Protein AF-A0A7S0GN95-F1 (afdb_monomer_lite)

Organism: NCBI:txid420281

pLDDT: mean 75.07, std 16.94, range [36.5, 97.88]

Secondary structure (DSSP, 8-state):
-B--SS-SS--EEEEE-TT----HHHHHHHHHHTTS-TTS----SS-SS----SPEEEEEPPPPTTT-TT--------HHHHHHHHHHHHH-SS-HHHHHHHHHHHHHHHHSTT--TT-GGGGTTSS---TT----HHHHHHHH-B-TTT--BHHHHSS-EE-TTTS-SEESSHHHHHHHHHHHTTTTTT-

Radius of gyration: 18.68 Å; chains: 1; bounding box: 44×36×57 Å

Structure (mmCIF, N/CA/C/O backbone):
data_AF-A0A7S0GN95-F1
#
_entry.id   AF-A0A7S0GN95-F1
#
loop_
_atom_site.group_PDB
_atom_site.id
_atom_site.type_symbol
_atom_site.label_atom_id
_atom_site.label_alt_id
_atom_site.label_comp_id
_atom_site.label_asym_id
_atom_site.label_entity_id
_atom_site.label_seq_id
_atom_site.pdbx_PDB_ins_code
_atom_site.Cartn_x
_atom_site.Cartn_y
_atom_site.Cartn_z
_atom_site.occupancy
_atom_site.B_iso_or_equiv
_atom_site.auth_seq_id
_atom_site.auth_comp_id
_atom_site.auth_asym_id
_atom_site.auth_atom_id
_atom_site.pdbx_PDB_model_num
ATOM 1 N N . PHE A 1 1 ? 11.207 -0.014 -10.019 1.00 72.00 1 PHE A N 1
ATOM 2 C CA . PHE A 1 1 ? 10.949 -0.945 -8.901 1.00 72.00 1 PHE A CA 1
ATOM 3 C C . PHE A 1 1 ? 9.480 -0.872 -8.502 1.00 72.00 1 PHE A C 1
ATOM 5 O O . PHE A 1 1 ? 8.777 -0.013 -9.020 1.00 72.00 1 PHE A O 1
ATOM 12 N N . GLY A 1 2 ? 9.012 -1.728 -7.598 1.00 76.50 2 GLY A N 1
ATOM 13 C CA . GLY A 1 2 ? 7.634 -1.771 -7.116 1.00 76.50 2 GLY A CA 1
ATOM 14 C C . GLY A 1 2 ? 7.487 -2.704 -5.915 1.00 76.50 2 GLY A C 1
ATOM 15 O O . GLY A 1 2 ? 8.469 -3.288 -5.461 1.00 76.50 2 GLY A O 1
ATOM 16 N N . TYR A 1 3 ? 6.257 -2.818 -5.421 1.00 81.44 3 TYR A N 1
ATOM 17 C CA . TYR A 1 3 ? 5.864 -3.746 -4.361 1.00 81.44 3 TYR A CA 1
ATOM 18 C C . TYR A 1 3 ? 4.861 -4.754 -4.911 1.00 81.44 3 TYR A C 1
ATOM 20 O O . TYR A 1 3 ? 4.009 -4.373 -5.717 1.00 81.44 3 TYR A O 1
ATOM 28 N N . THR A 1 4 ? 4.853 -5.973 -4.384 1.00 84.88 4 THR A N 1
ATOM 29 C CA . THR A 1 4 ? 3.647 -6.814 -4.437 1.00 84.88 4 THR A CA 1
ATOM 30 C C . THR A 1 4 ? 2.557 -6.286 -3.501 1.00 84.88 4 THR A C 1
ATOM 32 O O . THR A 1 4 ? 2.771 -5.365 -2.699 1.00 84.88 4 THR A O 1
ATOM 35 N N . ALA A 1 5 ? 1.378 -6.911 -3.549 1.00 82.56 5 ALA A N 1
ATOM 36 C CA . ALA A 1 5 ? 0.313 -6.686 -2.571 1.00 82.56 5 ALA A CA 1
ATOM 37 C C . ALA A 1 5 ? 0.803 -6.762 -1.103 1.00 82.56 5 ALA A C 1
ATOM 39 O O . ALA A 1 5 ? 0.309 -6.013 -0.255 1.00 82.56 5 ALA A O 1
ATOM 40 N N . GLU A 1 6 ? 1.791 -7.616 -0.800 1.00 80.31 6 GLU A N 1
ATOM 41 C CA . GLU A 1 6 ? 2.127 -8.023 0.574 1.00 80.31 6 GLU A CA 1
ATOM 42 C C . GLU A 1 6 ? 3.565 -7.678 1.022 1.00 80.31 6 GLU A C 1
ATOM 44 O O . GLU A 1 6 ? 3.741 -7.323 2.181 1.00 80.31 6 GLU A O 1
ATOM 49 N N . ALA A 1 7 ? 4.568 -7.664 0.129 1.00 79.75 7 ALA A N 1
ATOM 50 C CA . ALA A 1 7 ? 6.019 -7.822 0.405 1.00 79.75 7 ALA A CA 1
ATOM 51 C C . ALA A 1 7 ? 6.738 -6.966 1.486 1.00 79.75 7 ALA A C 1
ATOM 53 O O . ALA A 1 7 ? 7.905 -7.221 1.778 1.00 79.75 7 ALA A O 1
ATOM 54 N N . THR A 1 8 ? 6.124 -5.920 2.043 1.00 72.75 8 THR A N 1
ATOM 55 C CA . THR A 1 8 ? 6.751 -4.816 2.815 1.00 72.75 8 THR A CA 1
ATOM 56 C C . THR A 1 8 ? 7.825 -4.012 2.056 1.00 72.75 8 THR A C 1
ATOM 58 O O . THR A 1 8 ? 7.672 -2.795 1.943 1.00 72.75 8 THR A O 1
ATOM 61 N N . TYR A 1 9 ? 8.849 -4.656 1.491 1.00 79.25 9 TYR A N 1
ATOM 62 C CA . TYR A 1 9 ? 10.030 -4.096 0.811 1.00 79.25 9 TYR A CA 1
ATOM 63 C C . TYR A 1 9 ? 9.826 -3.925 -0.701 1.00 79.25 9 TYR A C 1
ATOM 65 O O . TYR A 1 9 ? 8.903 -4.505 -1.263 1.00 79.25 9 TYR A O 1
ATOM 73 N N . LYS A 1 10 ? 10.676 -3.123 -1.365 1.00 78.94 10 LYS A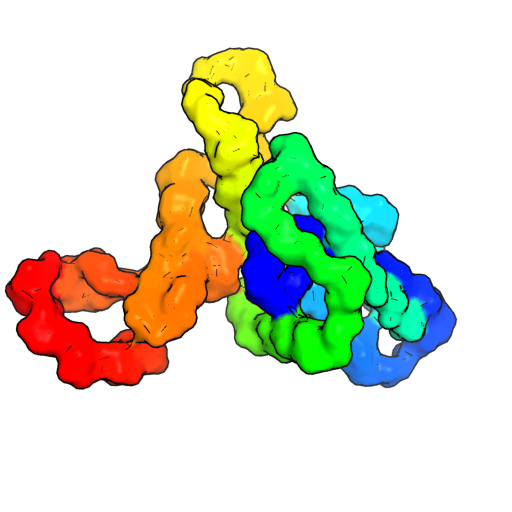 N 1
ATOM 74 C CA . LYS A 1 10 ? 10.683 -3.026 -2.837 1.00 78.94 10 LYS A CA 1
ATOM 75 C C . LYS A 1 10 ? 11.192 -4.362 -3.379 1.00 78.94 10 LYS A C 1
ATOM 77 O O . LYS A 1 10 ? 12.330 -4.711 -3.096 1.00 78.94 10 LYS A O 1
ATOM 82 N N . ASP A 1 11 ? 10.362 -5.092 -4.114 1.00 80.62 11 ASP A N 1
ATOM 83 C CA . ASP A 1 11 ? 10.636 -6.484 -4.491 1.00 80.62 11 ASP A CA 1
ATOM 84 C C . ASP A 1 11 ? 10.354 -6.803 -5.971 1.00 80.62 11 ASP A C 1
ATOM 86 O O . ASP A 1 11 ? 10.646 -7.905 -6.425 1.00 80.62 11 ASP A O 1
ATOM 90 N N . ILE A 1 12 ? 9.846 -5.840 -6.752 1.00 82.31 12 ILE A N 1
ATOM 91 C CA . ILE A 1 12 ? 9.566 -6.006 -8.189 1.00 82.31 12 ILE A CA 1
ATOM 92 C C . ILE A 1 12 ? 10.410 -5.038 -9.040 1.00 82.31 12 ILE A C 1
ATOM 94 O O . ILE A 1 12 ? 10.356 -3.825 -8.838 1.00 82.31 12 ILE A O 1
ATOM 98 N N . TYR A 1 13 ? 11.124 -5.537 -10.049 1.00 73.94 13 TYR A N 1
ATOM 99 C CA . TYR A 1 13 ? 11.583 -4.789 -11.229 1.00 73.94 13 TYR A CA 1
ATOM 100 C C . TYR A 1 13 ? 10.517 -4.782 -12.323 1.00 73.94 13 TYR A C 1
ATOM 102 O O . TYR A 1 13 ? 9.755 -5.733 -12.465 1.00 73.94 13 TYR A O 1
ATOM 110 N N . ILE A 1 14 ? 10.483 -3.705 -13.109 1.00 69.81 14 ILE A N 1
ATOM 111 C CA . ILE A 1 14 ? 9.432 -3.444 -14.093 1.00 69.81 14 ILE A CA 1
ATOM 112 C C . ILE A 1 14 ? 10.090 -2.886 -15.351 1.00 69.81 14 ILE A C 1
ATOM 114 O O . ILE A 1 14 ? 10.628 -1.779 -15.321 1.00 69.81 14 ILE A O 1
ATOM 118 N N . TYR A 1 15 ? 10.026 -3.650 -16.434 1.00 63.22 15 TYR A N 1
ATOM 119 C CA . TYR A 1 15 ? 10.428 -3.247 -17.781 1.00 63.22 15 TYR A CA 1
ATOM 120 C C . TYR A 1 15 ? 9.186 -3.190 -18.666 1.00 63.22 15 TYR A C 1
ATOM 122 O O . TYR A 1 15 ? 8.204 -3.873 -18.383 1.00 63.22 15 TYR A O 1
ATOM 130 N N . PHE A 1 16 ? 9.208 -2.390 -19.726 1.00 64.38 16 PHE A N 1
ATOM 131 C CA . PHE A 1 16 ? 8.060 -2.192 -20.610 1.00 64.38 16 PHE A CA 1
ATOM 132 C C . PHE A 1 16 ? 8.523 -1.966 -22.052 1.00 64.38 16 PHE A C 1
ATOM 134 O O . PHE A 1 16 ? 9.496 -1.254 -22.296 1.00 64.38 16 PHE A O 1
ATOM 141 N N . ASP A 1 17 ? 7.818 -2.574 -22.999 1.00 57.44 17 ASP A N 1
ATOM 142 C CA . ASP A 1 17 ? 8.064 -2.450 -24.437 1.00 57.44 17 ASP A CA 1
ATOM 143 C C . ASP A 1 17 ? 7.266 -1.286 -25.047 1.00 57.44 17 ASP A C 1
ATOM 145 O O . ASP A 1 17 ? 6.115 -1.446 -25.430 1.00 57.44 17 ASP A O 1
ATOM 149 N N . PHE A 1 18 ? 7.879 -0.112 -25.181 1.00 53.06 18 PHE A N 1
ATOM 150 C CA . PHE A 1 18 ? 7.242 1.153 -25.589 1.00 53.06 18 PHE A CA 1
ATOM 151 C C . PHE A 1 18 ? 6.310 1.120 -26.840 1.00 53.06 18 PHE A C 1
ATOM 153 O O . PHE A 1 18 ? 5.572 2.082 -27.076 1.00 53.06 18 PHE A O 1
ATOM 160 N N . ALA A 1 19 ? 6.310 0.047 -27.640 1.00 55.53 19 ALA A N 1
ATOM 161 C CA . ALA A 1 19 ? 5.550 -0.106 -28.878 1.00 55.53 19 ALA A CA 1
ATOM 162 C C . ALA A 1 19 ? 4.023 -0.372 -28.758 1.00 55.53 19 ALA A C 1
ATOM 164 O O . ALA A 1 19 ? 3.294 0.135 -29.617 1.00 55.53 19 ALA A O 1
ATOM 165 N N . ASP A 1 20 ? 3.498 -1.120 -27.766 1.00 59.22 20 ASP A N 1
ATOM 166 C CA . ASP A 1 20 ? 2.053 -1.496 -27.723 1.00 59.22 20 ASP A CA 1
ATOM 167 C C . ASP A 1 20 ? 1.132 -0.376 -27.201 1.00 59.22 20 ASP A C 1
ATOM 169 O O . ASP A 1 20 ? 1.276 0.129 -26.088 1.00 59.22 20 ASP A O 1
ATOM 173 N N . LYS A 1 21 ? 0.112 -0.028 -27.994 1.00 52.62 21 LYS A N 1
ATOM 174 C CA . LYS A 1 21 ? -0.733 1.160 -27.807 1.00 52.62 21 LYS A CA 1
ATOM 175 C C . LYS A 1 21 ? -2.152 0.880 -27.293 1.00 52.62 21 LYS A C 1
ATOM 177 O O . LYS A 1 21 ? -2.872 1.857 -27.099 1.00 52.62 21 LYS A O 1
ATOM 182 N N . VAL A 1 22 ? -2.579 -0.377 -27.092 1.00 59.59 22 VAL A N 1
ATOM 183 C CA . VAL A 1 22 ? -4.029 -0.691 -26.987 1.00 59.59 22 VAL A CA 1
ATOM 184 C C . VAL A 1 22 ? -4.482 -1.624 -25.851 1.00 59.59 22 VAL A C 1
ATOM 186 O O . VAL A 1 22 ? -5.688 -1.711 -25.616 1.00 59.59 22 VAL A O 1
ATOM 189 N N . SER A 1 23 ? -3.595 -2.310 -25.121 1.00 56.81 23 SER A N 1
ATOM 190 C CA . SER A 1 23 ? -4.046 -3.349 -24.174 1.00 56.81 23 SER A CA 1
ATOM 191 C C . SER A 1 23 ? -4.681 -2.823 -22.857 1.00 56.81 23 SER A C 1
ATOM 193 O O . SER A 1 23 ? -4.222 -1.825 -22.286 1.00 56.81 23 SER A O 1
ATOM 195 N N . PRO A 1 24 ? -5.680 -3.529 -22.275 1.00 55.88 24 PRO A N 1
ATOM 196 C CA . PRO A 1 24 ? -6.210 -3.231 -20.935 1.00 55.88 24 PRO A CA 1
ATOM 197 C C . PRO A 1 24 ? -5.188 -3.380 -19.794 1.00 55.88 24 PRO A C 1
ATOM 199 O O . PRO A 1 24 ? -5.347 -2.758 -18.740 1.00 55.88 24 PRO A O 1
ATOM 202 N N . VAL A 1 25 ? -4.128 -4.173 -19.997 1.00 52.94 25 VAL A N 1
ATOM 203 C CA . VAL A 1 25 ? -3.031 -4.343 -19.028 1.00 52.94 25 VAL A CA 1
ATOM 204 C C . VAL A 1 25 ? -2.321 -3.004 -18.787 1.00 52.94 25 VAL A C 1
ATOM 206 O O . VAL A 1 25 ? -1.952 -2.702 -17.652 1.00 52.94 25 VAL A O 1
ATOM 209 N N . ASN A 1 26 ? -2.245 -2.140 -19.804 1.00 59.72 26 ASN A N 1
ATOM 210 C CA . ASN A 1 26 ? -1.544 -0.852 -19.759 1.00 59.72 26 ASN A CA 1
ATOM 211 C C . ASN A 1 26 ? -2.199 0.143 -18.774 1.00 59.72 26 ASN A C 1
ATOM 213 O O . ASN A 1 26 ? -1.512 0.820 -17.999 1.00 59.72 26 ASN A O 1
ATOM 217 N N . HIS A 1 27 ? -3.538 0.192 -18.729 1.00 58.53 27 HIS A N 1
ATOM 218 C CA . HIS A 1 27 ? -4.293 1.021 -17.772 1.00 58.53 27 HIS A CA 1
ATOM 219 C C . HIS A 1 27 ? -4.080 0.575 -16.318 1.00 58.53 27 HIS A C 1
ATOM 221 O O . HIS A 1 27 ? -4.105 1.393 -15.392 1.00 58.53 27 HIS A O 1
ATOM 227 N N . LEU A 1 28 ? -3.876 -0.726 -16.117 1.00 59.25 28 LEU A N 1
ATOM 228 C CA . LEU A 1 28 ? -3.690 -1.334 -14.809 1.00 59.25 28 LEU A CA 1
ATOM 229 C C . LEU A 1 28 ? -2.243 -1.188 -14.320 1.00 59.25 28 LEU A C 1
ATOM 231 O O . LEU A 1 28 ? -2.027 -0.715 -13.205 1.00 59.25 28 LEU A O 1
ATOM 235 N N . ALA A 1 29 ? -1.264 -1.483 -15.178 1.00 60.94 29 ALA A N 1
ATOM 236 C CA . ALA A 1 29 ? 0.159 -1.292 -14.910 1.00 60.94 29 ALA A CA 1
ATOM 237 C C . ALA A 1 29 ? 0.483 0.172 -14.563 1.00 60.94 29 ALA A C 1
ATOM 239 O O . ALA A 1 29 ? 1.157 0.437 -13.568 1.00 60.94 29 ALA A O 1
ATOM 240 N N . THR A 1 30 ? -0.083 1.135 -15.302 1.00 60.34 30 THR A N 1
ATOM 241 C CA . THR A 1 30 ? 0.106 2.570 -15.023 1.00 60.34 30 THR A CA 1
ATOM 242 C C . THR A 1 30 ? -0.326 2.933 -13.596 1.00 60.34 30 THR A C 1
ATOM 244 O O . THR A 1 30 ? 0.403 3.633 -12.901 1.00 60.34 30 THR A O 1
ATOM 247 N N . LYS A 1 31 ? -1.460 2.413 -13.101 1.00 60.75 31 LYS A N 1
ATOM 248 C CA . LYS A 1 31 ? -1.901 2.641 -11.709 1.00 60.75 31 LYS A CA 1
ATOM 249 C C . LYS A 1 31 ? -1.081 1.869 -10.681 1.00 60.75 31 LYS A C 1
ATOM 251 O O . LYS A 1 31 ? -0.818 2.395 -9.601 1.00 60.75 31 LYS A O 1
ATOM 256 N N . ALA A 1 32 ? -0.718 0.629 -10.999 1.00 58.28 32 ALA A N 1
ATOM 257 C CA . ALA A 1 32 ? 0.017 -0.246 -10.097 1.00 58.28 32 ALA A CA 1
ATOM 258 C C . ALA A 1 32 ? 1.456 0.214 -9.866 1.00 58.28 32 ALA A C 1
ATOM 260 O O . ALA A 1 32 ? 2.005 -0.096 -8.816 1.00 58.28 32 ALA A O 1
ATOM 261 N N . PHE A 1 33 ? 2.053 0.958 -10.805 1.00 64.06 33 PHE A N 1
ATOM 262 C CA . PHE A 1 33 ? 3.502 1.157 -10.845 1.00 64.06 33 PHE A CA 1
ATOM 263 C C . PHE A 1 33 ? 3.978 2.615 -10.964 1.00 64.06 33 PHE A C 1
ATOM 265 O O . PHE A 1 33 ? 5.182 2.850 -10.938 1.00 64.06 33 PHE A O 1
ATOM 272 N N . SER A 1 34 ? 3.083 3.614 -10.969 1.00 64.75 34 SER A N 1
ATOM 273 C CA . SER A 1 34 ? 3.430 5.050 -11.085 1.00 64.75 34 SER A CA 1
ATOM 274 C C . SER A 1 34 ? 4.278 5.656 -9.949 1.00 64.75 34 SER A C 1
ATOM 276 O O . SER A 1 34 ? 4.408 6.875 -9.870 1.00 64.75 34 SER A O 1
ATOM 278 N N . MET A 1 35 ? 4.752 4.852 -8.998 1.00 69.00 35 MET A N 1
ATOM 279 C CA . MET A 1 35 ? 5.387 5.311 -7.757 1.00 69.00 35 MET A CA 1
ATOM 280 C C . MET A 1 35 ? 6.917 5.431 -7.845 1.00 69.00 35 MET A C 1
ATOM 282 O O . MET A 1 35 ? 7.522 6.124 -7.032 1.00 69.00 35 MET A O 1
ATOM 286 N N . TYR A 1 36 ? 7.526 4.758 -8.823 1.00 65.12 36 TYR A N 1
ATOM 287 C CA . TYR A 1 36 ? 8.945 4.847 -9.156 1.00 65.12 36 TYR A CA 1
ATOM 288 C C . TYR A 1 36 ? 9.044 5.138 -10.657 1.00 65.12 36 TYR A C 1
ATOM 290 O O . TYR A 1 36 ? 8.303 4.554 -11.446 1.00 65.12 36 TYR A O 1
ATOM 298 N N . GLY A 1 37 ? 9.910 6.071 -11.044 1.00 60.88 37 GLY A N 1
ATOM 299 C CA . GLY A 1 37 ? 10.043 6.525 -12.425 1.00 60.88 37 GLY A CA 1
ATOM 300 C C . GLY A 1 37 ? 10.638 5.472 -13.353 1.00 60.88 37 GLY A C 1
ATOM 301 O O . GLY A 1 37 ? 11.0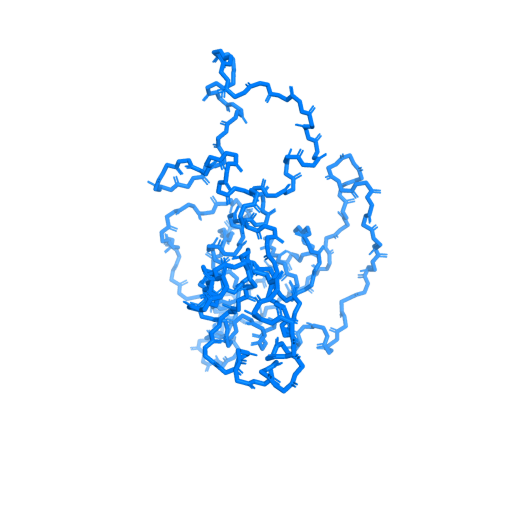88 4.404 -12.923 1.00 60.88 37 GLY A O 1
ATOM 302 N N . LEU A 1 38 ? 10.696 5.803 -14.643 1.00 57.09 38 LEU A N 1
ATOM 303 C CA . LEU A 1 38 ? 11.468 5.015 -15.602 1.00 57.09 38 LEU A CA 1
ATOM 304 C C . LEU A 1 38 ? 12.948 5.125 -15.188 1.00 57.09 38 LEU A C 1
ATOM 306 O O . LEU A 1 38 ? 13.448 6.229 -14.996 1.00 57.09 38 LEU A O 1
ATOM 310 N N . GLY A 1 39 ? 13.619 3.993 -14.957 1.00 57.31 39 GLY A N 1
ATOM 311 C CA . GLY A 1 39 ? 14.942 3.950 -14.308 1.00 57.31 39 GLY A CA 1
ATOM 312 C C . GLY A 1 39 ? 14.916 3.714 -12.787 1.00 57.31 39 GLY A C 1
ATOM 313 O O . GLY A 1 39 ? 15.961 3.555 -12.171 1.00 57.31 39 GLY A O 1
ATOM 314 N N . GLY A 1 40 ? 13.738 3.622 -12.161 1.00 59.75 40 GLY A N 1
ATOM 315 C CA . GLY A 1 40 ? 13.584 3.124 -10.789 1.00 59.75 40 GLY A CA 1
ATOM 316 C C . GLY A 1 40 ? 13.833 4.129 -9.659 1.00 59.75 40 GLY A C 1
ATOM 317 O O . GLY A 1 40 ? 13.586 3.786 -8.501 1.00 59.75 40 GLY A O 1
ATOM 318 N N . ALA A 1 41 ? 14.234 5.363 -9.966 1.00 62.81 41 ALA A N 1
ATOM 319 C CA . ALA A 1 41 ? 14.255 6.454 -8.995 1.00 62.81 41 ALA A CA 1
ATOM 320 C C . ALA A 1 41 ? 12.858 6.696 -8.389 1.00 62.81 41 ALA A C 1
ATOM 322 O O . ALA A 1 41 ? 11.828 6.416 -9.008 1.00 62.81 41 ALA A O 1
ATOM 323 N N . GLN A 1 42 ? 12.805 7.220 -7.165 1.00 63.81 42 GLN A N 1
ATOM 324 C CA . GLN A 1 42 ? 11.543 7.577 -6.522 1.00 63.81 42 GLN A CA 1
ATOM 325 C C . GLN A 1 42 ? 11.022 8.897 -7.083 1.00 63.81 42 GLN A C 1
ATOM 327 O O . GLN A 1 42 ? 11.543 9.966 -6.775 1.00 63.81 42 GLN A O 1
ATOM 332 N N . GLU A 1 43 ? 9.982 8.810 -7.911 1.00 61.50 43 GLU A N 1
ATOM 333 C CA . GLU A 1 43 ? 9.319 9.989 -8.456 1.00 61.50 43 GLU A CA 1
ATOM 334 C C . GLU A 1 43 ? 8.419 10.593 -7.388 1.00 61.50 43 GLU A C 1
ATOM 336 O O . GLU A 1 43 ? 7.416 10.009 -6.970 1.00 61.50 43 GLU A O 1
ATOM 341 N N . MET A 1 44 ? 8.832 11.767 -6.923 1.00 59.97 44 MET A N 1
ATOM 342 C CA . MET A 1 44 ? 8.132 12.522 -5.893 1.00 59.97 44 MET A CA 1
ATOM 343 C C . MET A 1 44 ? 6.943 13.286 -6.483 1.00 59.97 44 MET A C 1
ATOM 345 O O . MET A 1 44 ? 5.895 13.378 -5.850 1.00 59.97 44 MET A O 1
ATOM 349 N N . GLY A 1 45 ? 7.099 13.827 -7.694 1.00 58.53 45 GLY A N 1
ATOM 350 C CA . GLY A 1 45 ? 6.041 14.541 -8.405 1.00 58.53 45 GLY A CA 1
ATOM 351 C C . GLY A 1 45 ? 5.073 13.618 -9.157 1.00 58.53 45 GLY A C 1
ATOM 352 O O . GLY A 1 45 ? 5.206 12.393 -9.122 1.00 58.53 45 GLY A O 1
ATOM 353 N N . PRO A 1 46 ? 4.102 14.196 -9.888 1.00 55.25 46 PRO A N 1
ATOM 354 C CA . PRO A 1 46 ? 3.370 13.467 -10.916 1.00 55.25 46 PRO A CA 1
ATOM 355 C C . PRO A 1 46 ? 4.353 12.827 -11.913 1.00 55.25 46 PRO A C 1
ATOM 357 O O . PRO A 1 46 ? 5.353 13.469 -12.251 1.00 55.25 46 PRO A O 1
ATOM 360 N N . PRO A 1 47 ? 4.082 11.608 -12.417 1.00 57.78 47 PRO A N 1
ATOM 361 C CA . PRO A 1 47 ? 4.913 10.985 -13.439 1.00 57.78 47 PRO A CA 1
ATOM 362 C C . PRO A 1 47 ? 5.131 11.920 -14.633 1.00 57.78 47 PRO A C 1
ATOM 364 O O . PRO A 1 47 ? 4.173 12.363 -15.263 1.00 57.78 47 PRO A O 1
ATOM 367 N N . LYS A 1 48 ? 6.396 12.211 -14.954 1.00 62.31 48 LYS A N 1
ATOM 368 C CA . LYS A 1 48 ? 6.768 13.037 -16.121 1.00 62.31 48 LYS A CA 1
ATOM 369 C C . LYS A 1 48 ? 6.677 12.277 -17.450 1.00 62.31 48 LYS A C 1
ATOM 371 O O . LYS A 1 48 ? 6.866 12.861 -18.512 1.00 62.31 48 LYS A O 1
ATOM 376 N N . TRP A 1 49 ? 6.412 10.975 -17.388 1.00 58.06 49 TRP A N 1
ATOM 377 C CA . TRP A 1 49 ? 6.208 10.097 -18.531 1.00 58.06 49 TRP A CA 1
ATOM 378 C C . TRP A 1 49 ? 4.713 9.946 -18.839 1.00 58.06 49 TRP A C 1
ATOM 380 O O . TRP A 1 49 ? 3.893 9.779 -17.937 1.00 58.06 49 TRP A O 1
ATOM 390 N N . GLY A 1 50 ? 4.359 9.979 -20.128 1.00 57.00 50 GLY A N 1
ATOM 391 C CA . GLY A 1 50 ? 3.034 9.553 -20.591 1.00 57.00 50 GLY A CA 1
ATOM 392 C C . GLY A 1 50 ? 2.849 8.038 -20.444 1.00 57.00 50 GLY A C 1
ATOM 393 O O . GLY A 1 50 ? 3.816 7.329 -20.181 1.00 57.00 50 GLY A O 1
ATOM 394 N N . ASN A 1 51 ? 1.613 7.548 -20.619 1.00 54.16 51 ASN A N 1
ATOM 395 C CA . ASN A 1 51 ? 1.229 6.144 -20.393 1.00 54.16 51 ASN A CA 1
ATOM 396 C C . ASN A 1 51 ? 2.303 5.137 -20.825 1.00 54.16 51 ASN A C 1
ATOM 398 O O . ASN A 1 51 ? 2.707 5.135 -21.992 1.00 54.16 51 ASN A O 1
ATOM 402 N N . ILE A 1 52 ? 2.671 4.240 -19.906 1.00 51.16 52 ILE A N 1
ATOM 403 C CA . ILE A 1 52 ? 3.480 3.068 -20.232 1.00 51.16 52 ILE A CA 1
ATOM 404 C C . ILE A 1 52 ? 2.702 2.230 -21.252 1.00 51.16 52 ILE A C 1
ATOM 406 O O . ILE A 1 52 ? 1.515 1.938 -21.084 1.00 51.16 52 ILE A O 1
ATOM 410 N N . ARG A 1 53 ? 3.399 1.909 -22.332 1.00 49.50 53 ARG A N 1
ATOM 411 C CA . ARG A 1 53 ? 2.956 1.166 -23.509 1.00 49.50 53 ARG A CA 1
ATOM 412 C C . ARG A 1 53 ? 3.825 -0.084 -23.570 1.00 49.50 53 ARG A C 1
ATOM 414 O O . ARG A 1 53 ? 5.010 0.043 -23.254 1.00 49.50 53 ARG A O 1
ATOM 421 N N . GLY A 1 54 ? 3.246 -1.247 -23.881 1.00 55.31 54 GLY A N 1
ATOM 422 C CA . GLY A 1 54 ? 4.018 -2.487 -24.009 1.00 55.31 54 GLY A CA 1
ATOM 423 C C . GLY A 1 54 ? 3.571 -3.736 -23.283 1.00 55.31 54 GLY A C 1
ATOM 424 O O . GLY A 1 54 ? 2.867 -3.699 -22.276 1.00 55.31 54 GLY A O 1
ATOM 425 N N . SER A 1 55 ? 4.178 -4.841 -23.719 1.00 60.72 55 SER A N 1
ATOM 426 C CA . SER A 1 55 ? 4.490 -5.965 -22.836 1.00 60.72 55 SER A CA 1
ATOM 427 C C . SER A 1 55 ? 5.265 -5.455 -21.621 1.00 60.72 55 SER A C 1
ATOM 429 O O . SER A 1 55 ? 6.294 -4.795 -21.776 1.00 60.72 55 SER A O 1
ATOM 431 N N . VAL A 1 56 ? 4.789 -5.766 -20.414 1.00 68.38 56 VAL A N 1
ATOM 432 C CA . VAL A 1 56 ? 5.470 -5.423 -19.158 1.00 68.38 56 VAL A CA 1
ATOM 433 C C . VAL A 1 56 ? 6.150 -6.670 -18.606 1.00 68.38 56 VAL A C 1
ATOM 435 O O . VAL A 1 56 ? 5.475 -7.644 -18.277 1.00 68.38 56 VAL A O 1
ATOM 438 N N . VAL A 1 57 ? 7.477 -6.640 -18.470 1.00 70.94 57 VAL A N 1
ATOM 439 C CA . VAL A 1 57 ? 8.234 -7.711 -17.809 1.00 70.94 57 VAL A CA 1
ATOM 440 C C . VAL A 1 57 ? 8.383 -7.353 -16.337 1.00 70.94 57 VAL A C 1
ATOM 442 O O . VAL A 1 57 ? 9.001 -6.343 -15.992 1.00 70.94 57 VAL A O 1
ATOM 445 N N . LEU A 1 58 ? 7.810 -8.187 -15.472 1.00 78.06 58 LEU A N 1
ATOM 446 C CA . LEU A 1 58 ? 7.973 -8.103 -14.026 1.00 78.06 58 LEU A CA 1
ATOM 447 C C . LEU A 1 58 ? 9.000 -9.149 -13.586 1.00 78.06 58 LEU A C 1
ATOM 449 O O . LEU A 1 58 ? 8.851 -10.327 -13.900 1.00 78.06 58 LEU A O 1
ATOM 453 N N . VAL A 1 59 ? 10.030 -8.725 -12.858 1.00 80.12 59 VAL A N 1
ATOM 454 C CA . VAL A 1 59 ? 11.092 -9.608 -12.341 1.00 80.12 59 VAL A CA 1
ATOM 455 C C . VAL A 1 59 ? 11.198 -9.402 -10.835 1.00 80.12 59 VAL A C 1
ATOM 457 O O . VAL A 1 59 ? 11.055 -8.274 -10.367 1.00 80.12 59 VAL A O 1
ATOM 460 N N . ARG A 1 60 ? 11.443 -10.457 -10.053 1.00 85.81 60 ARG A N 1
ATOM 461 C CA . ARG A 1 60 ? 11.710 -10.292 -8.620 1.00 85.81 60 ARG A CA 1
ATOM 462 C C . ARG A 1 60 ? 13.080 -9.633 -8.413 1.00 85.81 60 ARG A C 1
ATOM 464 O O . ARG A 1 60 ? 14.061 -10.050 -9.020 1.00 85.81 60 ARG A O 1
ATOM 471 N N . LEU A 1 61 ? 13.150 -8.626 -7.548 1.00 83.25 61 LEU A N 1
ATOM 472 C CA . LEU A 1 61 ? 14.405 -8.104 -7.007 1.00 83.25 61 LEU A CA 1
ATOM 473 C C . LEU A 1 61 ? 14.854 -8.979 -5.827 1.00 83.25 61 LEU A C 1
ATOM 475 O O . LEU A 1 61 ? 14.069 -9.228 -4.912 1.00 83.25 61 LEU A O 1
ATOM 479 N N . GLU A 1 62 ? 16.121 -9.395 -5.817 1.00 83.44 62 GLU A N 1
ATOM 480 C CA . GLU A 1 62 ? 16.741 -9.954 -4.615 1.00 83.44 62 GLU A CA 1
ATOM 481 C C . GLU A 1 62 ? 16.880 -8.859 -3.540 1.00 83.44 62 GLU A C 1
ATOM 483 O O . GLU A 1 62 ? 17.445 -7.798 -3.821 1.00 83.44 62 GLU A O 1
ATOM 488 N N . PRO A 1 63 ? 16.338 -9.056 -2.325 1.00 78.44 63 PRO A N 1
ATOM 489 C CA . PRO A 1 63 ? 16.364 -8.034 -1.292 1.00 78.44 63 PRO A CA 1
ATOM 490 C C . PRO A 1 63 ? 17.786 -7.840 -0.759 1.00 78.44 63 PRO A C 1
ATOM 492 O O . PRO A 1 63 ? 18.431 -8.786 -0.307 1.00 78.44 63 PRO A O 1
ATOM 495 N N . ASP A 1 64 ? 18.243 -6.588 -0.732 1.00 76.81 64 ASP A N 1
ATOM 496 C CA . ASP A 1 64 ? 19.464 -6.209 -0.023 1.00 76.81 64 ASP A CA 1
ATOM 497 C C . ASP A 1 64 ? 19.321 -6.587 1.459 1.00 76.81 64 ASP A C 1
ATOM 499 O O . ASP A 1 64 ? 18.451 -6.056 2.156 1.00 76.81 64 ASP A O 1
ATOM 503 N N . ARG A 1 65 ? 20.161 -7.513 1.937 1.00 74.06 65 ARG A N 1
ATOM 504 C CA . ARG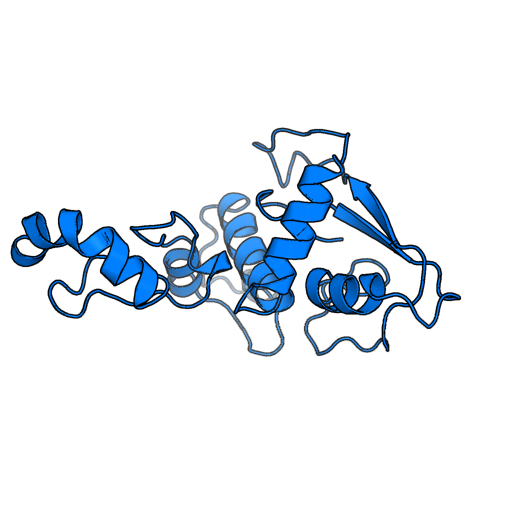 A 1 65 ? 20.095 -8.053 3.304 1.00 74.06 65 ARG A CA 1
ATOM 505 C C . ARG A 1 65 ? 20.516 -7.053 4.383 1.00 74.06 65 ARG A C 1
ATOM 507 O O . ARG A 1 65 ? 20.126 -7.238 5.530 1.00 74.06 65 ARG A O 1
ATOM 514 N N . GLY A 1 66 ? 21.265 -6.004 4.039 1.00 72.88 66 GLY A N 1
ATOM 515 C CA . GLY A 1 66 ? 21.600 -4.916 4.958 1.00 72.88 66 GLY A CA 1
ATOM 516 C C . GLY A 1 66 ? 20.394 -4.017 5.232 1.00 72.88 66 GLY A C 1
ATOM 517 O O . GLY A 1 66 ? 20.118 -3.681 6.381 1.00 72.88 66 GLY A O 1
ATOM 518 N N . PHE A 1 67 ? 19.618 -3.691 4.195 1.00 65.88 67 PHE A N 1
ATOM 519 C CA . PHE A 1 67 ? 18.386 -2.905 4.350 1.00 65.88 67 PHE A CA 1
ATOM 520 C C . PHE A 1 67 ? 17.147 -3.745 4.690 1.00 65.88 67 PHE A C 1
ATOM 522 O O . PHE A 1 67 ? 16.177 -3.196 5.214 1.00 65.88 67 PHE A O 1
ATOM 529 N N . SER A 1 68 ? 17.170 -5.049 4.397 1.00 71.50 68 SER A N 1
ATOM 530 C CA . SER A 1 68 ? 16.005 -5.951 4.412 1.00 71.50 68 SER A CA 1
ATOM 531 C C . SER A 1 68 ? 16.281 -7.278 5.150 1.00 71.50 68 SER A C 1
ATOM 533 O O . SER A 1 68 ? 16.033 -8.354 4.598 1.00 71.50 68 SER A O 1
ATOM 535 N N . PRO A 1 69 ? 16.785 -7.248 6.399 1.00 66.69 69 PRO A N 1
ATOM 536 C CA . PRO A 1 69 ? 17.404 -8.409 7.053 1.00 66.69 69 PRO A CA 1
ATOM 537 C C . PRO A 1 69 ? 16.469 -9.606 7.288 1.00 66.69 69 PRO A C 1
ATOM 539 O O . PRO A 1 69 ? 16.941 -10.732 7.409 1.00 66.69 69 PRO A O 1
ATOM 542 N N . ASN A 1 70 ? 15.150 -9.381 7.328 1.00 73.38 70 ASN A N 1
ATOM 543 C CA . ASN A 1 70 ? 14.143 -10.387 7.692 1.00 73.38 70 ASN A CA 1
ATOM 544 C C . ASN A 1 70 ? 13.189 -10.760 6.536 1.00 73.38 70 ASN A C 1
ATOM 546 O O . ASN A 1 70 ? 12.072 -11.220 6.775 1.00 73.38 70 ASN A O 1
ATOM 550 N N . VAL A 1 71 ? 13.580 -10.533 5.276 1.00 74.56 71 VAL A N 1
ATOM 551 C CA . VAL A 1 71 ? 12.740 -10.874 4.112 1.00 74.56 71 VAL A CA 1
ATOM 552 C C . VAL A 1 71 ? 12.903 -12.343 3.725 1.00 74.56 71 VAL A C 1
ATOM 554 O O . VAL A 1 71 ? 13.995 -12.798 3.394 1.00 74.56 71 VAL A O 1
ATOM 557 N N . THR A 1 72 ? 11.788 -13.078 3.682 1.00 73.06 72 THR A N 1
ATOM 558 C CA . THR A 1 72 ? 11.740 -14.404 3.047 1.00 73.06 72 THR A CA 1
ATOM 559 C C . THR A 1 72 ? 11.789 -14.224 1.530 1.00 73.06 72 THR A C 1
ATOM 561 O O . THR A 1 72 ? 10.789 -13.862 0.911 1.00 73.06 72 THR A O 1
ATOM 564 N N . TYR A 1 73 ? 12.961 -14.422 0.926 1.00 80.25 73 TYR A N 1
ATOM 565 C CA . TYR A 1 73 ? 13.141 -14.241 -0.513 1.00 80.25 73 TYR A CA 1
ATOM 566 C C . TYR A 1 73 ? 12.615 -15.440 -1.312 1.00 80.25 73 TYR A C 1
ATOM 568 O O . TYR A 1 73 ? 13.076 -16.566 -1.138 1.00 80.25 73 TYR A O 1
ATOM 576 N N . CYS A 1 74 ? 11.687 -15.177 -2.235 1.00 81.12 74 CYS A N 1
ATOM 577 C CA . CYS A 1 74 ? 11.277 -16.110 -3.279 1.00 81.12 74 CYS A CA 1
ATOM 578 C C . CYS A 1 74 ? 11.629 -15.511 -4.645 1.00 81.12 74 CYS A C 1
ATOM 580 O O . CYS A 1 74 ? 11.000 -14.546 -5.084 1.00 81.12 74 CYS A O 1
ATOM 582 N N . SER A 1 75 ? 12.624 -16.088 -5.324 1.00 81.88 75 SER A N 1
ATOM 583 C CA . SER A 1 75 ? 13.095 -15.635 -6.643 1.00 81.88 75 SER A CA 1
ATOM 584 C C . SER A 1 75 ? 12.048 -15.779 -7.752 1.00 81.88 75 SER A C 1
ATOM 586 O O . SER A 1 75 ? 12.110 -15.079 -8.761 1.00 81.88 75 SER A O 1
ATOM 588 N N . THR A 1 76 ? 11.063 -16.661 -7.569 1.00 83.56 76 THR A N 1
ATOM 589 C CA . THR A 1 76 ? 9.966 -16.855 -8.521 1.00 83.56 76 THR A CA 1
ATOM 590 C C . THR A 1 76 ? 8.858 -15.835 -8.267 1.00 83.56 76 THR A C 1
ATOM 592 O O . THR A 1 76 ? 8.428 -15.634 -7.131 1.00 83.56 76 THR A O 1
ATOM 595 N N . LEU A 1 77 ? 8.365 -15.205 -9.333 1.00 84.75 77 LEU A N 1
ATOM 596 C CA . LEU A 1 77 ? 7.191 -14.335 -9.302 1.00 84.75 77 LEU A CA 1
ATOM 597 C C . LEU A 1 77 ? 5.997 -15.098 -9.894 1.00 84.75 77 LEU A C 1
ATOM 599 O O . LEU A 1 77 ? 5.923 -15.313 -11.102 1.00 84.75 77 LEU A O 1
ATOM 603 N N . GLY A 1 78 ? 5.091 -15.566 -9.032 1.00 86.88 78 GLY A N 1
ATOM 604 C CA . GLY A 1 78 ? 3.966 -16.410 -9.443 1.00 86.88 78 GLY A CA 1
ATOM 605 C C . GLY A 1 78 ? 2.849 -15.624 -10.136 1.00 86.88 78 GLY A C 1
ATOM 606 O O . GLY A 1 78 ? 2.549 -14.492 -9.759 1.00 86.88 78 GLY A O 1
ATOM 607 N N . PHE A 1 79 ? 2.165 -16.236 -11.109 1.00 84.56 79 PHE A N 1
ATOM 608 C CA . PHE A 1 79 ? 1.066 -15.581 -11.838 1.00 84.56 79 PHE A CA 1
ATOM 609 C C . PHE A 1 79 ? -0.075 -15.110 -10.916 1.00 84.56 79 PHE A C 1
ATOM 611 O O . PHE A 1 79 ? -0.570 -13.994 -11.061 1.00 84.56 79 PHE A O 1
ATOM 618 N N . ASP A 1 80 ? -0.452 -15.926 -9.927 1.00 88.00 80 ASP A N 1
ATOM 619 C CA . ASP A 1 80 ? -1.445 -15.574 -8.901 1.00 88.00 80 ASP A CA 1
ATOM 620 C C . ASP A 1 80 ? -1.025 -14.343 -8.075 1.00 88.00 80 ASP A C 1
ATOM 622 O O . ASP A 1 80 ? -1.842 -13.472 -7.783 1.00 88.00 80 ASP A O 1
ATOM 626 N N . GLU A 1 81 ? 0.261 -14.210 -7.758 1.00 85.88 81 GLU A N 1
ATOM 627 C CA . GLU A 1 81 ? 0.798 -13.077 -7.003 1.00 85.88 81 GLU A CA 1
ATOM 628 C C . GLU A 1 81 ? 0.843 -11.790 -7.839 1.00 85.88 81 GLU A C 1
ATOM 630 O O . GLU A 1 81 ? 0.497 -10.715 -7.338 1.00 85.88 81 GLU A O 1
ATOM 635 N N . ILE A 1 82 ? 1.197 -11.895 -9.127 1.00 83.81 82 ILE A N 1
ATOM 636 C CA . ILE A 1 82 ? 1.072 -10.793 -10.091 1.00 83.81 82 ILE A CA 1
ATOM 637 C C . ILE A 1 82 ? -0.392 -10.354 -10.152 1.00 83.81 82 ILE A C 1
ATOM 639 O O . ILE A 1 82 ? -0.691 -9.177 -9.952 1.00 83.81 82 ILE A O 1
ATOM 643 N N . TYR A 1 83 ? -1.318 -11.294 -10.354 1.00 84.75 83 TYR A N 1
ATOM 644 C CA . TYR A 1 83 ? -2.748 -11.012 -10.421 1.00 84.75 83 TYR A CA 1
ATOM 645 C C . TYR A 1 83 ? -3.262 -10.332 -9.142 1.00 84.75 83 TYR A C 1
ATOM 647 O O . TYR A 1 83 ? -3.881 -9.268 -9.219 1.00 84.75 83 TYR A O 1
ATOM 655 N N . LYS A 1 84 ? -2.935 -10.869 -7.959 1.00 86.75 84 LYS A N 1
ATOM 656 C CA . LYS A 1 84 ? -3.261 -10.273 -6.651 1.00 86.75 84 LYS A CA 1
ATOM 657 C C . LYS A 1 84 ? -2.679 -8.871 -6.487 1.00 86.75 84 LYS A C 1
ATOM 659 O O . LYS A 1 84 ? -3.378 -7.988 -5.996 1.00 86.75 84 LYS A O 1
ATOM 664 N N . THR A 1 85 ? -1.440 -8.641 -6.920 1.00 85.00 85 THR A N 1
ATOM 665 C CA . THR A 1 85 ? -0.772 -7.328 -6.876 1.00 85.00 85 THR A CA 1
ATOM 666 C C . THR A 1 85 ? -1.472 -6.310 -7.771 1.00 85.00 85 THR A C 1
ATOM 668 O O . THR A 1 85 ? -1.774 -5.198 -7.332 1.00 85.00 85 THR A O 1
ATOM 671 N N . LEU A 1 86 ? -1.796 -6.695 -9.005 1.00 81.56 86 LEU A N 1
ATOM 672 C CA . LEU A 1 86 ? -2.514 -5.838 -9.942 1.00 81.56 86 LEU A CA 1
ATOM 673 C C . LEU A 1 86 ? -3.925 -5.520 -9.417 1.00 81.56 86 LEU A C 1
ATOM 675 O O . LEU A 1 86 ? -4.289 -4.349 -9.330 1.00 81.56 86 LEU A O 1
ATOM 679 N N . VAL A 1 87 ? -4.692 -6.523 -8.975 1.00 84.94 87 VAL A N 1
ATOM 680 C CA . VAL A 1 87 ? -6.016 -6.342 -8.344 1.00 84.94 87 VAL A CA 1
ATOM 681 C C . VAL A 1 87 ? -5.935 -5.436 -7.110 1.00 84.94 87 VAL A C 1
ATOM 683 O O . VAL A 1 87 ? -6.743 -4.519 -6.963 1.00 84.94 87 VAL A O 1
ATOM 686 N N . PHE A 1 88 ? -4.932 -5.632 -6.253 1.00 86.69 88 PHE A N 1
ATOM 687 C CA . PHE A 1 88 ? -4.705 -4.813 -5.065 1.00 86.69 88 PHE A CA 1
ATOM 688 C C . PHE A 1 88 ? -4.540 -3.326 -5.402 1.00 86.69 88 PHE A C 1
ATOM 690 O O . PHE A 1 88 ? -5.222 -2.491 -4.804 1.00 86.69 88 PHE A O 1
ATOM 697 N N . PHE A 1 89 ? -3.687 -2.980 -6.371 1.00 83.06 89 PHE A N 1
ATOM 698 C CA . PHE A 1 89 ? -3.499 -1.581 -6.766 1.00 83.06 89 PHE A CA 1
ATOM 699 C C . PHE A 1 89 ? -4.647 -1.025 -7.622 1.00 83.06 89 PHE A C 1
ATOM 701 O O . PHE A 1 89 ? -4.906 0.177 -7.554 1.00 83.06 89 PHE A O 1
ATOM 708 N N . ARG A 1 90 ? -5.372 -1.868 -8.373 1.00 81.25 90 ARG A N 1
ATOM 709 C CA . ARG A 1 90 ? -6.605 -1.488 -9.090 1.00 81.25 90 ARG A CA 1
ATOM 710 C C . ARG A 1 90 ? -7.670 -0.962 -8.134 1.00 81.25 90 ARG A C 1
ATOM 712 O O . ARG A 1 90 ? -8.256 0.090 -8.385 1.00 81.25 90 ARG A O 1
ATOM 719 N N . ASP A 1 91 ? -7.896 -1.714 -7.058 1.00 83.88 91 ASP A N 1
ATOM 720 C CA . ASP A 1 91 ? -9.013 -1.528 -6.127 1.00 83.88 91 ASP A CA 1
ATOM 721 C C . ASP A 1 91 ? -8.620 -0.682 -4.902 1.00 83.88 91 ASP A C 1
ATOM 723 O O . ASP A 1 91 ? -9.452 -0.359 -4.045 1.00 83.88 91 ASP A O 1
ATOM 727 N N . SER A 1 92 ? -7.344 -0.298 -4.806 1.00 82.81 92 SER A N 1
ATOM 728 C CA . SER A 1 92 ? -6.851 0.579 -3.753 1.00 82.81 92 SER A CA 1
ATOM 729 C C . SER A 1 92 ? -7.452 1.981 -3.856 1.00 82.81 92 SER A C 1
ATOM 731 O O . SER A 1 92 ? -7.332 2.682 -4.859 1.00 82.81 92 SER A O 1
ATOM 733 N N . LYS A 1 93 ? -8.016 2.448 -2.738 1.00 83.12 93 LYS A N 1
ATOM 734 C CA . LYS A 1 93 ? -8.486 3.834 -2.565 1.00 83.12 93 LYS A CA 1
ATOM 735 C C . LYS A 1 93 ? -7.341 4.840 -2.408 1.00 83.12 93 LYS A C 1
ATOM 737 O O . LYS A 1 93 ? -7.564 6.043 -2.520 1.00 83.12 93 LYS A O 1
ATOM 742 N N . THR A 1 94 ? -6.133 4.356 -2.122 1.00 83.38 94 THR A N 1
ATOM 743 C CA . THR A 1 94 ? -4.919 5.165 -1.982 1.00 83.38 94 THR A CA 1
ATOM 744 C C . THR A 1 94 ? -4.017 4.908 -3.184 1.00 83.38 94 THR A C 1
ATOM 746 O O . THR A 1 94 ? -3.690 3.762 -3.482 1.00 83.38 94 THR A O 1
ATOM 749 N N . SER A 1 95 ? -3.585 5.969 -3.867 1.00 81.25 95 SER A N 1
ATOM 750 C CA . SER A 1 95 ? -2.641 5.887 -4.992 1.00 81.25 95 SER A CA 1
ATOM 751 C C . SER A 1 95 ? -1.378 5.103 -4.620 1.00 81.25 95 SER A C 1
ATOM 753 O O . SER A 1 95 ? -0.828 5.353 -3.542 1.00 81.25 95 SER A O 1
ATOM 755 N N . ALA A 1 96 ? -0.864 4.268 -5.530 1.00 79.44 96 ALA A N 1
ATOM 756 C CA . ALA A 1 96 ? 0.355 3.478 -5.326 1.00 79.44 96 ALA A CA 1
ATOM 757 C C . ALA A 1 96 ? 1.537 4.313 -4.793 1.00 79.44 96 ALA A C 1
ATOM 759 O O . ALA A 1 96 ? 2.179 3.916 -3.827 1.00 79.44 96 ALA A O 1
ATOM 760 N N . HIS A 1 97 ? 1.736 5.528 -5.319 1.00 76.88 97 HIS A N 1
ATO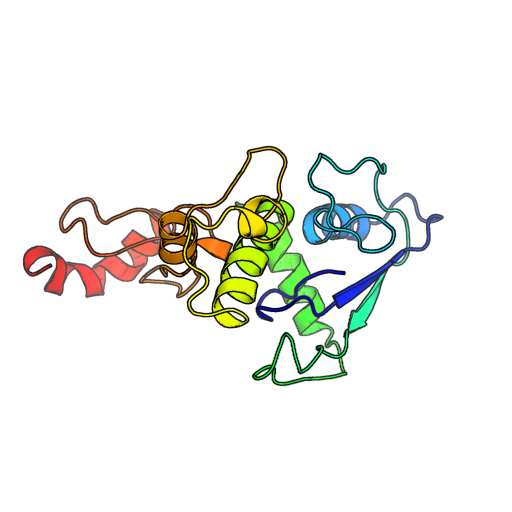M 761 C CA . HIS A 1 97 ? 2.738 6.489 -4.838 1.00 76.88 97 HIS A CA 1
ATOM 762 C C . HIS A 1 97 ? 2.633 6.811 -3.331 1.00 76.88 97 HIS A C 1
ATOM 764 O O . HIS A 1 97 ? 3.619 6.735 -2.601 1.00 76.88 97 HIS A O 1
ATOM 770 N N . LYS A 1 98 ? 1.426 7.087 -2.820 1.00 80.56 98 LYS A N 1
ATOM 771 C CA . LYS A 1 98 ? 1.210 7.322 -1.379 1.00 80.56 98 LYS A CA 1
ATOM 772 C C . LYS A 1 98 ? 1.425 6.059 -0.540 1.00 80.56 98 LYS A C 1
ATOM 774 O O . LYS A 1 98 ? 1.904 6.175 0.581 1.00 80.56 98 LYS A O 1
ATOM 779 N N . ILE A 1 99 ? 1.091 4.873 -1.056 1.00 84.94 99 ILE A N 1
ATOM 780 C CA . ILE A 1 99 ? 1.367 3.597 -0.368 1.00 84.94 99 ILE A CA 1
ATOM 781 C C . ILE A 1 99 ? 2.882 3.360 -0.280 1.00 84.94 99 ILE A C 1
ATOM 783 O O . ILE A 1 99 ? 3.384 3.005 0.786 1.00 84.94 99 ILE A O 1
ATOM 787 N N . ALA A 1 100 ? 3.608 3.617 -1.370 1.00 81.50 100 ALA A N 1
ATOM 788 C CA . ALA A 1 100 ? 5.060 3.501 -1.446 1.00 81.50 100 ALA A CA 1
ATOM 789 C C . ALA A 1 100 ? 5.766 4.404 -0.434 1.00 81.50 100 ALA A C 1
ATOM 791 O O . ALA A 1 100 ? 6.513 3.898 0.398 1.00 81.50 100 ALA A O 1
ATOM 792 N N . LEU A 1 101 ? 5.445 5.705 -0.429 1.00 79.31 101 LEU A N 1
ATOM 793 C CA . LEU A 1 101 ? 5.984 6.673 0.534 1.00 79.31 101 LEU A CA 1
ATOM 794 C C . LEU A 1 101 ? 5.840 6.190 1.981 1.00 79.31 101 LEU A C 1
ATOM 796 O O . LEU A 1 101 ? 6.792 6.236 2.759 1.00 79.31 101 LEU A O 1
ATOM 800 N N . LYS A 1 102 ? 4.650 5.702 2.345 1.00 83.88 102 LYS A N 1
ATOM 801 C CA . LYS A 1 102 ? 4.375 5.221 3.701 1.00 83.88 102 LYS A CA 1
ATOM 802 C C . LYS A 1 102 ? 5.135 3.934 4.041 1.00 83.88 102 LYS A C 1
ATOM 804 O O . LYS A 1 102 ? 5.664 3.830 5.141 1.00 83.88 102 LYS A O 1
ATOM 809 N N . ARG A 1 103 ? 5.227 2.972 3.114 1.00 83.25 103 ARG A N 1
ATOM 810 C CA . ARG A 1 103 ? 5.993 1.721 3.306 1.00 83.25 103 ARG A CA 1
ATOM 811 C C . ARG A 1 103 ? 7.496 1.986 3.407 1.00 83.25 103 ARG A C 1
ATOM 813 O O . ARG A 1 103 ? 8.140 1.449 4.301 1.00 83.25 103 ARG A O 1
ATOM 820 N N . ASP A 1 104 ? 8.035 2.862 2.559 1.00 80.69 104 ASP A N 1
ATOM 821 C CA . ASP A 1 104 ? 9.421 3.337 2.651 1.00 80.69 104 ASP A CA 1
ATOM 822 C C . ASP A 1 104 ? 9.704 4.022 4.000 1.00 80.69 104 ASP A C 1
ATOM 824 O O . ASP A 1 104 ? 10.759 3.785 4.589 1.00 80.69 104 ASP A O 1
ATOM 828 N N . SER A 1 105 ? 8.738 4.790 4.523 1.00 78.38 105 SER A N 1
ATOM 829 C CA . SER A 1 105 ? 8.859 5.486 5.815 1.00 78.38 105 SER A CA 1
ATOM 830 C C . SER A 1 105 ? 8.829 4.569 7.037 1.00 78.38 105 SER A C 1
ATOM 832 O O . SER A 1 105 ? 9.500 4.844 8.028 1.00 78.38 105 SER A O 1
ATOM 834 N N . VAL A 1 106 ? 8.069 3.472 6.982 1.00 78.44 106 VAL A N 1
ATOM 835 C CA . VAL A 1 106 ? 8.119 2.438 8.027 1.00 78.44 106 VAL A CA 1
ATOM 836 C C . VAL A 1 106 ? 9.453 1.688 7.961 1.00 78.44 106 VAL A C 1
ATOM 838 O O . VAL A 1 106 ? 10.087 1.512 9.000 1.00 78.44 106 VAL A O 1
ATOM 841 N N . ARG A 1 107 ? 9.924 1.331 6.753 1.00 78.69 107 ARG A N 1
ATOM 842 C CA . ARG A 1 107 ? 11.151 0.540 6.567 1.00 78.69 107 ARG A CA 1
ATOM 843 C C . ARG A 1 107 ? 12.399 1.213 7.131 1.00 78.69 107 ARG A C 1
ATOM 845 O O . ARG A 1 107 ? 13.039 0.611 7.982 1.00 78.69 107 ARG A O 1
ATOM 852 N N . MET A 1 108 ? 12.786 2.420 6.696 1.00 74.94 108 MET A N 1
ATOM 853 C CA . MET A 1 108 ? 14.102 2.933 7.139 1.00 74.94 108 MET A CA 1
ATOM 854 C C . MET A 1 108 ? 14.118 3.288 8.641 1.00 74.94 108 MET A C 1
ATOM 856 O O . MET A 1 108 ? 15.189 3.389 9.224 1.00 74.94 108 MET A O 1
ATOM 860 N N . ARG A 1 109 ? 12.950 3.398 9.301 1.00 75.12 109 ARG A N 1
ATOM 861 C CA . ARG A 1 109 ? 12.831 3.530 10.763 1.00 75.12 109 ARG A CA 1
ATOM 862 C C . ARG A 1 109 ? 13.184 2.211 11.458 1.00 75.12 109 ARG A C 1
ATOM 864 O O . ARG A 1 109 ? 13.795 2.230 12.517 1.00 75.12 109 ARG A O 1
ATOM 871 N N . GLU A 1 110 ? 12.819 1.079 10.857 1.00 73.25 110 GLU A N 1
ATOM 872 C CA . GLU A 1 110 ? 13.249 -0.254 11.299 1.00 73.25 110 GLU A CA 1
ATOM 873 C C . GLU A 1 110 ? 14.738 -0.492 10.994 1.00 73.25 110 GLU A C 1
ATOM 875 O O . GLU A 1 110 ? 15.432 -1.086 11.813 1.00 73.25 110 GLU A O 1
ATOM 880 N N . SER A 1 111 ? 15.250 0.020 9.867 1.00 68.19 111 SER A N 1
ATOM 881 C CA . SER A 1 111 ? 16.676 -0.065 9.504 1.00 68.19 111 SER A CA 1
ATOM 882 C C . SER A 1 111 ? 17.592 0.876 10.308 1.00 68.19 111 SER A C 1
ATOM 884 O O . SER A 1 111 ? 18.793 0.635 10.367 1.00 68.19 111 SER A O 1
ATOM 886 N N . MET A 1 112 ? 17.064 1.956 10.899 1.00 65.56 112 MET A N 1
ATOM 887 C CA . MET A 1 112 ? 17.827 2.956 11.667 1.00 65.56 112 MET A CA 1
ATOM 888 C C . MET A 1 112 ? 17.125 3.325 12.991 1.00 65.56 112 MET A C 1
ATOM 890 O O . MET A 1 112 ? 16.656 4.458 13.158 1.00 65.56 112 MET A O 1
ATOM 894 N N . PRO A 1 113 ? 17.030 2.390 13.954 1.00 58.06 113 PRO A N 1
ATOM 895 C CA . PRO A 1 113 ? 16.440 2.672 15.256 1.00 58.06 113 PRO A CA 1
ATOM 896 C C . PRO A 1 113 ? 17.302 3.676 16.040 1.00 58.06 113 PRO A C 1
ATOM 898 O O . PRO A 1 113 ? 18.507 3.495 16.188 1.00 58.06 113 PRO A O 1
ATOM 901 N N . GLY A 1 114 ? 16.674 4.720 16.587 1.00 51.44 114 GLY A N 1
ATOM 902 C CA . GLY A 1 114 ? 17.319 5.630 17.542 1.00 51.44 114 GLY A CA 1
ATOM 903 C C . GLY A 1 114 ? 18.020 6.865 16.963 1.00 51.44 114 GLY A C 1
ATOM 904 O O . GLY A 1 114 ? 18.660 7.579 17.730 1.00 51.44 114 GLY A O 1
ATOM 905 N N . LEU A 1 115 ? 17.877 7.181 15.668 1.00 51.16 115 LEU A N 1
ATOM 906 C CA . LEU A 1 115 ? 18.247 8.512 15.158 1.00 51.16 115 LEU A CA 1
ATOM 907 C C . LEU A 1 115 ? 17.373 9.587 15.839 1.00 51.16 115 LEU A C 1
ATOM 909 O O . LEU A 1 115 ? 16.161 9.604 15.605 1.00 51.16 115 LEU A O 1
ATOM 913 N N . PRO A 1 116 ? 17.934 10.499 16.660 1.00 42.34 116 PRO A N 1
ATOM 914 C CA . PRO A 1 116 ? 17.141 11.532 17.312 1.00 42.34 116 PRO A CA 1
ATOM 915 C C . PRO A 1 116 ? 16.610 12.510 16.260 1.00 42.34 116 PRO A C 1
ATOM 917 O O . PRO A 1 116 ? 17.368 13.020 15.431 1.00 42.34 116 PRO A O 1
ATOM 920 N N . GLY A 1 117 ? 15.311 12.812 16.315 1.00 42.03 117 GLY A N 1
ATOM 921 C CA . GLY A 1 117 ? 14.605 13.696 15.376 1.00 42.03 117 GLY A CA 1
ATOM 922 C C . GLY A 1 117 ? 14.967 15.186 15.489 1.00 42.03 117 GLY A C 1
ATOM 923 O O . GLY A 1 117 ? 14.071 16.022 15.452 1.00 42.03 117 GLY A O 1
ATOM 924 N N . GLY A 1 118 ? 16.248 15.527 15.671 1.00 40.22 118 GLY A N 1
ATOM 925 C 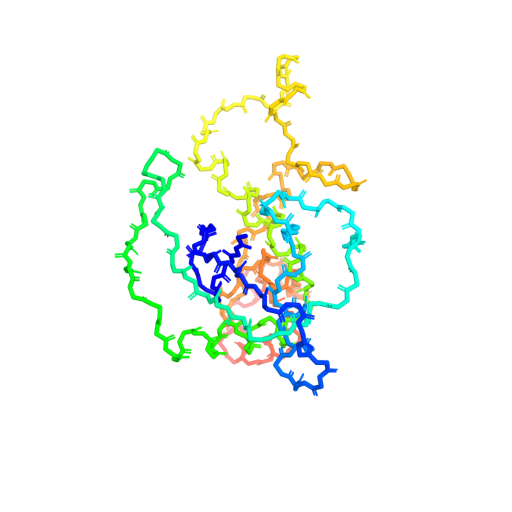CA . GLY A 1 118 ? 16.697 16.890 15.974 1.00 40.22 118 GLY A CA 1
ATOM 926 C C . GLY A 1 118 ? 18.201 17.181 15.862 1.00 40.22 118 GLY A C 1
ATOM 927 O O . 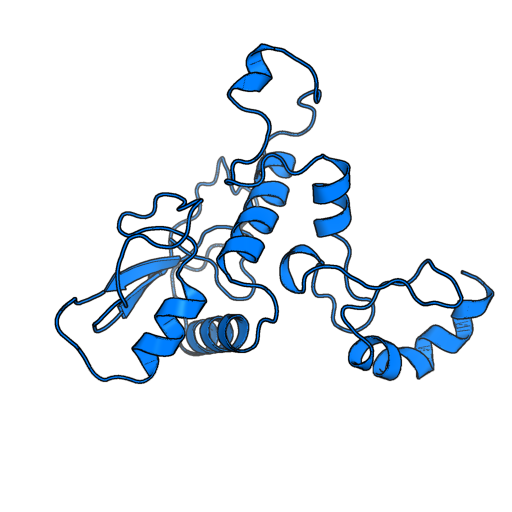GLY A 1 118 ? 18.634 18.192 16.405 1.00 40.22 118 GLY A O 1
ATOM 928 N N . GLN A 1 119 ? 19.019 16.356 15.192 1.00 36.50 119 GLN A N 1
ATOM 929 C CA . GLN A 1 119 ? 20.427 16.709 14.918 1.00 36.50 119 GLN A CA 1
ATOM 930 C C . GLN A 1 119 ? 20.615 17.365 13.534 1.00 36.50 119 GLN A C 1
ATOM 932 O O . GLN A 1 119 ? 19.981 16.939 12.570 1.00 36.50 119 GLN A O 1
ATOM 937 N N . PRO A 1 120 ? 21.509 18.364 13.380 1.00 40.56 120 PRO A N 1
ATOM 938 C CA . PRO A 1 120 ? 21.642 19.128 12.134 1.00 40.56 120 PRO A CA 1
ATOM 939 C C . PRO A 1 120 ? 22.228 18.328 10.959 1.00 40.56 120 PRO A C 1
ATOM 941 O O . PRO A 1 120 ? 21.816 18.546 9.827 1.00 40.56 120 PRO A O 1
ATOM 944 N N . PHE A 1 121 ? 23.081 17.321 11.189 1.00 37.75 121 PHE A N 1
ATOM 945 C CA . PHE A 1 121 ? 23.480 16.383 10.119 1.00 37.75 121 PHE A CA 1
ATOM 946 C C . PHE A 1 121 ? 22.299 15.554 9.582 1.00 37.75 121 PHE A C 1
ATOM 948 O O . PHE A 1 121 ? 22.314 15.100 8.437 1.00 37.75 121 PHE A O 1
ATOM 955 N N . ALA A 1 122 ? 21.231 15.417 10.371 1.00 42.19 122 ALA A N 1
ATOM 956 C CA . ALA A 1 122 ? 20.000 14.766 9.956 1.00 42.19 122 ALA A CA 1
ATOM 957 C C . ALA A 1 122 ? 19.126 15.651 9.039 1.00 42.19 122 ALA A C 1
ATOM 959 O O . ALA A 1 122 ? 18.107 15.168 8.555 1.00 42.19 122 ALA A O 1
ATOM 960 N N . GLN A 1 123 ? 19.522 16.895 8.731 1.00 40.56 123 GLN A N 1
ATOM 961 C CA . GLN A 1 123 ? 18.844 17.733 7.727 1.00 40.56 123 GLN A CA 1
ATOM 962 C C . GLN A 1 123 ? 18.953 17.160 6.300 1.00 40.56 123 GLN A C 1
ATOM 964 O O . GLN A 1 123 ? 18.087 17.441 5.478 1.00 40.56 123 GLN A O 1
ATOM 969 N N . ASN A 1 124 ? 19.955 16.309 6.028 1.00 39.66 124 ASN A N 1
ATOM 970 C CA . ASN A 1 124 ? 20.148 15.658 4.723 1.00 39.66 124 ASN A CA 1
ATOM 971 C C . ASN A 1 124 ? 19.744 14.168 4.679 1.00 39.66 124 ASN A C 1
ATOM 973 O O . ASN A 1 124 ? 19.639 13.614 3.588 1.00 39.66 124 ASN A O 1
ATOM 977 N N . PHE A 1 125 ? 19.533 13.510 5.828 1.00 41.75 125 PHE A N 1
ATOM 978 C CA . PHE A 1 125 ? 19.256 12.059 5.899 1.00 41.75 125 PHE A CA 1
ATOM 979 C C . PHE A 1 125 ? 18.011 11.659 6.686 1.00 41.75 125 PHE A C 1
ATOM 981 O O . PHE A 1 125 ? 17.443 10.599 6.430 1.00 41.75 125 PHE A O 1
ATOM 988 N N . SER A 1 126 ? 17.573 12.474 7.641 1.00 42.72 126 SER A N 1
ATOM 989 C CA . SER A 1 126 ? 16.252 12.284 8.226 1.00 42.72 126 SER A CA 1
ATOM 990 C C . SER A 1 126 ? 15.219 12.917 7.295 1.00 42.72 126 SER A C 1
ATOM 992 O O . SER A 1 126 ? 15.569 13.757 6.471 1.00 42.72 126 SER A O 1
ATOM 994 N N . HIS A 1 127 ? 13.948 12.564 7.485 1.00 44.12 127 HIS A N 1
ATOM 995 C CA . HIS A 1 127 ? 12.794 13.151 6.799 1.00 44.12 127 HIS A CA 1
ATOM 996 C C . HIS A 1 127 ? 12.510 12.597 5.376 1.00 44.12 127 HIS A C 1
ATOM 998 O O . HIS A 1 127 ? 12.872 13.184 4.360 1.00 44.12 127 HIS A O 1
ATOM 1004 N N . TYR A 1 128 ? 11.782 11.469 5.308 1.00 52.16 128 TYR A N 1
ATOM 1005 C CA . TYR A 1 128 ? 11.364 10.782 4.070 1.00 52.16 128 TYR A CA 1
ATOM 1006 C C . TYR A 1 128 ? 10.754 11.716 3.025 1.00 52.16 128 TYR A C 1
ATOM 1008 O O . TYR A 1 128 ? 9.652 12.241 3.203 1.00 52.16 128 TYR A O 1
ATOM 1016 N N . MET A 1 129 ? 11.486 11.883 1.928 1.00 46.28 129 MET A N 1
ATOM 1017 C CA . MET A 1 129 ? 11.206 12.887 0.913 1.00 46.28 129 MET A CA 1
ATOM 1018 C C . MET A 1 129 ? 9.920 12.600 0.126 1.00 46.28 129 MET A C 1
ATOM 1020 O O . MET A 1 129 ? 9.555 11.457 -0.143 1.00 46.28 129 MET A O 1
ATOM 1024 N N . GLY A 1 130 ? 9.259 13.689 -0.255 1.00 47.19 130 GLY A N 1
ATOM 1025 C CA . GLY A 1 130 ? 8.048 13.789 -1.065 1.00 47.19 130 GLY A CA 1
ATOM 1026 C C . GLY A 1 130 ? 7.700 15.280 -1.194 1.00 47.19 130 GLY A C 1
ATOM 1027 O O . GLY A 1 130 ? 8.115 16.062 -0.337 1.00 47.19 130 GLY A O 1
ATOM 1028 N N . PRO A 1 131 ? 6.953 15.743 -2.216 1.00 41.38 131 PRO A N 1
ATOM 1029 C CA . PRO A 1 131 ? 6.823 17.185 -2.475 1.00 41.38 131 PRO A CA 1
ATOM 1030 C C . PRO A 1 131 ? 5.984 17.922 -1.424 1.00 41.38 131 PRO A C 1
ATOM 1032 O O . PRO A 1 131 ? 5.984 19.145 -1.381 1.00 41.38 131 PRO A O 1
ATOM 1035 N N . GLY A 1 132 ? 5.244 17.180 -0.593 1.00 50.19 132 GLY A N 1
ATOM 1036 C CA . GLY A 1 132 ? 4.440 17.709 0.510 1.00 50.19 132 GLY A CA 1
ATOM 1037 C C . GLY A 1 132 ? 5.199 17.850 1.831 1.00 50.19 132 GLY A C 1
ATOM 1038 O O . GLY A 1 132 ? 4.555 17.958 2.872 1.00 50.19 132 GLY A O 1
ATOM 1039 N N . GLY A 1 133 ? 6.533 17.791 1.812 1.00 54.19 133 GLY A N 1
ATOM 1040 C CA . GLY A 1 133 ? 7.347 17.793 3.021 1.00 54.19 133 GLY A CA 1
ATOM 1041 C C . GLY A 1 133 ? 7.283 16.463 3.773 1.00 54.19 133 GLY A C 1
ATOM 1042 O O . GLY A 1 133 ? 7.040 15.402 3.197 1.00 54.19 133 GLY A O 1
ATOM 1043 N N . VAL A 1 134 ? 7.547 16.519 5.076 1.00 61.94 134 VAL A N 1
ATOM 1044 C CA . VAL A 1 134 ? 8.004 15.350 5.829 1.00 61.94 134 VAL A CA 1
ATOM 1045 C C . VAL A 1 134 ? 6.892 14.605 6.567 1.00 61.94 134 VAL A C 1
ATOM 1047 O O . VAL A 1 134 ? 6.056 15.215 7.230 1.00 61.94 134 VAL A O 1
ATOM 1050 N N . ARG A 1 135 ? 6.976 13.264 6.568 1.00 73.31 135 ARG A N 1
ATOM 1051 C CA . ARG A 1 135 ? 6.294 12.401 7.548 1.00 73.31 135 ARG A CA 1
ATOM 1052 C C . ARG A 1 135 ? 6.967 12.426 8.932 1.00 73.31 135 ARG A C 1
ATOM 1054 O O . ARG A 1 135 ? 8.076 11.919 9.076 1.00 73.31 135 ARG A O 1
ATOM 1061 N N . THR A 1 136 ? 6.295 12.964 9.949 1.00 77.75 136 THR A N 1
ATOM 1062 C CA . THR A 1 136 ? 6.794 12.943 11.342 1.00 77.75 136 THR A CA 1
ATOM 1063 C C . THR A 1 136 ? 6.756 11.534 11.945 1.00 77.75 136 THR A C 1
ATOM 1065 O O . THR A 1 136 ? 6.017 10.673 11.467 1.00 77.75 136 THR A O 1
ATOM 1068 N N . GLU A 1 137 ? 7.490 11.293 13.038 1.00 76.06 137 GLU A N 1
ATOM 1069 C CA . GLU A 1 137 ? 7.490 9.995 13.736 1.00 76.06 137 GLU A CA 1
ATOM 1070 C C . GLU A 1 137 ? 6.069 9.521 14.092 1.00 76.06 137 GLU A C 1
ATOM 1072 O O . GLU A 1 137 ? 5.688 8.396 13.771 1.00 76.06 137 GLU A O 1
ATOM 1077 N N . HIS A 1 138 ? 5.237 10.411 14.648 1.00 82.44 138 HIS A N 1
ATOM 1078 C CA . HIS A 1 138 ? 3.826 10.129 14.933 1.00 82.44 138 HIS A CA 1
ATOM 1079 C C . HIS A 1 138 ? 3.075 9.634 13.687 1.00 82.44 138 HIS A C 1
ATOM 1081 O O . HIS A 1 138 ? 2.341 8.654 13.754 1.00 82.44 138 HIS A O 1
ATOM 1087 N N . GLN A 1 139 ? 3.289 10.262 12.527 1.00 83.56 139 GLN A N 1
ATOM 1088 C CA . GLN A 1 139 ? 2.644 9.869 11.270 1.00 83.56 139 GLN A CA 1
ATOM 1089 C C . GLN A 1 139 ? 3.162 8.533 10.708 1.00 83.56 139 GLN A C 1
ATOM 1091 O O . GLN A 1 139 ? 2.443 7.890 9.941 1.00 83.56 139 GLN A O 1
ATOM 1096 N N . VAL A 1 140 ? 4.381 8.112 11.061 1.00 82.12 140 VAL A N 1
ATOM 1097 C CA . VAL A 1 140 ? 4.939 6.788 10.723 1.00 82.12 140 VAL A CA 1
ATOM 1098 C C . VAL A 1 140 ? 4.439 5.712 11.697 1.00 82.12 140 VAL A C 1
ATOM 1100 O O . VAL A 1 140 ? 4.192 4.575 11.290 1.00 82.12 140 VAL A O 1
ATOM 1103 N N . ASN A 1 141 ? 4.213 6.066 12.962 1.00 85.06 141 ASN A N 1
ATOM 1104 C CA . ASN A 1 141 ? 3.590 5.185 13.950 1.00 85.06 141 ASN A CA 1
ATOM 1105 C C . ASN A 1 141 ? 2.105 4.944 13.615 1.00 85.06 141 ASN A C 1
ATOM 1107 O O . ASN A 1 141 ? 1.709 3.792 13.457 1.00 85.06 141 ASN A O 1
ATOM 1111 N N . GLU A 1 142 ? 1.318 5.994 13.342 1.00 89.75 142 GLU A N 1
ATOM 1112 C CA . GLU A 1 142 ? -0.071 5.850 12.865 1.00 89.75 142 GLU A CA 1
ATOM 1113 C C . GLU A 1 142 ? -0.170 5.062 11.540 1.00 89.75 142 GLU A C 1
ATOM 1115 O O . GLU A 1 142 ? -1.214 4.502 11.229 1.00 89.75 142 GLU A O 1
ATOM 1120 N N . ASP A 1 143 ? 0.876 5.019 10.706 1.00 89.31 143 ASP A N 1
ATOM 1121 C CA . ASP A 1 143 ? 0.871 4.232 9.462 1.00 89.31 143 ASP A CA 1
ATOM 1122 C C . ASP A 1 143 ? 0.945 2.714 9.685 1.00 89.31 143 ASP A C 1
ATOM 1124 O O . ASP A 1 143 ? 0.531 1.950 8.804 1.00 89.31 143 ASP A O 1
ATOM 1128 N N . GLN A 1 144 ? 1.436 2.281 10.848 1.00 89.25 144 GLN A N 1
ATOM 1129 C CA . GLN A 1 144 ? 1.480 0.876 11.261 1.00 89.25 144 GLN A CA 1
ATOM 1130 C C . GLN A 1 144 ? 0.163 0.409 11.896 1.00 89.25 144 GLN A C 1
ATOM 1132 O O . GLN A 1 144 ? -0.071 -0.802 11.948 1.00 89.25 144 GLN A O 1
ATOM 1137 N N . ASP A 1 145 ? -0.709 1.335 12.318 1.00 94.56 145 ASP A N 1
ATOM 1138 C CA . ASP A 1 145 ? -2.044 1.018 12.828 1.00 94.56 145 ASP A CA 1
ATOM 1139 C C . ASP A 1 145 ? -2.815 0.142 11.837 1.00 94.56 145 ASP A C 1
ATOM 1141 O O . ASP A 1 145 ? -2.760 0.347 10.620 1.00 94.56 145 ASP A O 1
ATOM 1145 N N . LYS A 1 146 ? -3.577 -0.826 12.355 1.00 96.06 146 LYS A N 1
ATOM 1146 C CA . LYS A 1 146 ? -4.274 -1.843 11.555 1.00 96.06 146 LYS A CA 1
ATOM 1147 C C . LYS A 1 146 ? -5.785 -1.720 11.680 1.00 96.06 146 LYS A C 1
ATOM 1149 O O . LYS A 1 146 ? -6.322 -1.366 12.726 1.00 96.06 146 LYS A O 1
ATOM 1154 N N . CYS A 1 147 ? -6.491 -2.051 10.603 1.00 96.50 147 CYS A N 1
ATOM 1155 C CA . CYS A 1 147 ? -7.933 -2.229 10.666 1.00 96.50 147 CYS A CA 1
ATOM 1156 C C . CYS A 1 147 ? -8.280 -3.515 11.433 1.00 96.50 147 CYS A C 1
ATOM 1158 O O . CYS A 1 147 ? -7.936 -4.605 10.982 1.00 96.50 147 CYS A O 1
ATOM 1160 N N . ASP A 1 148 ? -9.060 -3.385 12.506 1.00 97.00 148 ASP A N 1
ATOM 1161 C CA . ASP A 1 148 ? -9.521 -4.481 13.380 1.00 97.00 148 ASP A CA 1
ATOM 1162 C C . ASP A 1 148 ? -10.254 -5.615 12.630 1.00 97.00 148 ASP A C 1
ATOM 1164 O O . ASP A 1 148 ? -10.208 -6.774 13.027 1.00 97.00 148 ASP A O 1
ATOM 1168 N N . HIS A 1 149 ? -10.884 -5.302 11.492 1.00 97.00 149 HIS A N 1
ATOM 1169 C CA . HIS A 1 149 ? -11.592 -6.288 10.673 1.00 97.00 149 HIS A CA 1
ATOM 1170 C C . HIS A 1 149 ? -10.715 -6.994 9.627 1.00 97.00 149 HIS A C 1
ATOM 1172 O O . HIS A 1 149 ? -10.816 -8.204 9.461 1.00 97.00 149 HIS A O 1
ATOM 1178 N N . CYS A 1 150 ? -9.925 -6.242 8.849 1.00 93.69 150 CYS A N 1
ATOM 1179 C CA . CYS A 1 150 ? -9.227 -6.777 7.671 1.00 93.69 150 CYS A CA 1
ATOM 1180 C C . CYS A 1 150 ? -7.702 -6.847 7.814 1.00 93.69 150 CYS A C 1
ATOM 1182 O O . CYS A 1 150 ? -7.029 -7.164 6.838 1.00 93.69 150 CYS A O 1
ATOM 1184 N N . GLY A 1 151 ? -7.145 -6.493 8.977 1.00 93.31 151 GLY A N 1
ATOM 1185 C CA . GLY A 1 151 ? -5.709 -6.536 9.284 1.00 93.31 151 GLY A CA 1
ATOM 1186 C C . GLY A 1 151 ? -4.836 -5.523 8.531 1.00 93.31 151 GLY A C 1
ATOM 1187 O O . GLY A 1 151 ? -3.728 -5.226 8.975 1.00 93.31 151 GLY A O 1
ATOM 1188 N N . LYS A 1 152 ? -5.320 -4.957 7.417 1.00 91.31 152 LYS A N 1
ATOM 1189 C CA . LYS A 1 152 ? -4.569 -4.014 6.579 1.00 91.31 152 LYS A CA 1
ATOM 1190 C C . LYS A 1 152 ? -4.210 -2.744 7.353 1.00 91.31 152 LYS A C 1
ATOM 1192 O O . LYS A 1 152 ? -5.050 -2.171 8.053 1.00 91.31 152 LYS A O 1
ATOM 1197 N N . THR A 1 153 ? -2.970 -2.305 7.176 1.00 92.00 153 THR A N 1
ATOM 1198 C CA . THR A 1 153 ? -2.378 -1.126 7.814 1.00 92.00 153 THR A CA 1
ATOM 1199 C C . THR A 1 153 ? -2.884 0.188 7.215 1.00 92.00 153 THR A C 1
ATOM 1201 O O . THR A 1 153 ? -3.285 0.243 6.047 1.00 92.00 153 THR A O 1
ATOM 1204 N N . GLN A 1 154 ? -2.785 1.283 7.970 1.00 92.94 154 GLN A N 1
ATOM 1205 C CA . GLN A 1 154 ? -2.991 2.652 7.486 1.00 92.94 154 GLN A CA 1
ATOM 1206 C C . GLN A 1 154 ? -1.999 3.051 6.368 1.00 92.94 154 GLN A C 1
ATOM 1208 O O . GLN A 1 154 ? -2.312 3.914 5.531 1.00 92.94 154 GLN A O 1
ATOM 1213 N N . SER A 1 155 ? -0.827 2.407 6.300 1.00 87.31 155 SER A N 1
ATOM 1214 C CA . SER A 1 155 ? 0.097 2.515 5.163 1.00 87.31 155 SER A CA 1
ATOM 1215 C C . SER A 1 155 ? -0.492 2.010 3.845 1.00 87.31 155 SER A C 1
ATOM 1217 O O . SER A 1 155 ? -0.197 2.571 2.792 1.00 87.31 155 SER A O 1
ATOM 1219 N N . ILE A 1 156 ? -1.389 1.025 3.907 1.00 87.12 156 ILE A N 1
ATOM 1220 C CA . ILE A 1 156 ? -2.057 0.416 2.754 1.00 87.12 156 ILE A CA 1
ATOM 1221 C C . ILE A 1 156 ? -3.400 1.096 2.453 1.00 87.12 156 ILE A C 1
ATOM 1223 O O . ILE A 1 156 ? -3.646 1.541 1.334 1.00 87.12 156 ILE A O 1
ATOM 1227 N N . VAL A 1 157 ? -4.299 1.181 3.438 1.00 88.94 157 VAL A N 1
ATOM 1228 C CA . VAL A 1 157 ? -5.702 1.589 3.201 1.00 88.94 157 VAL A CA 1
ATOM 1229 C C . VAL A 1 157 ? -5.934 3.099 3.249 1.00 88.94 157 VAL A C 1
ATOM 1231 O O . VAL A 1 157 ? -7.046 3.553 2.978 1.00 88.94 157 VAL A O 1
ATOM 1234 N N . GLY A 1 158 ? -4.907 3.882 3.582 1.00 87.38 158 GLY A N 1
ATOM 1235 C CA . GLY A 1 158 ? -5.062 5.291 3.931 1.00 87.38 158 GLY A CA 1
ATOM 1236 C C . GLY A 1 158 ? -5.602 5.466 5.354 1.00 87.38 158 GLY A C 1
ATOM 1237 O O . GLY A 1 158 ? -5.612 4.525 6.145 1.00 87.38 158 GLY A O 1
ATOM 1238 N N . LYS A 1 159 ? -6.015 6.693 5.701 1.00 91.44 159 LYS A N 1
ATOM 1239 C CA . LYS A 1 159 ? -6.343 7.071 7.086 1.00 91.44 159 LYS A CA 1
ATOM 1240 C C . LYS A 1 159 ? -7.451 6.193 7.687 1.00 91.44 159 LYS A C 1
ATOM 1242 O O . LYS A 1 159 ? -8.585 6.198 7.198 1.00 91.44 159 LYS A O 1
ATOM 1247 N N . LEU A 1 160 ? -7.128 5.483 8.767 1.00 95.31 160 LEU A N 1
ATOM 1248 C CA . LEU A 1 160 ? -8.081 4.687 9.532 1.00 95.31 160 LEU A CA 1
ATOM 1249 C C . LEU A 1 160 ? -9.047 5.593 10.307 1.00 95.31 160 LEU A C 1
ATOM 1251 O O . LEU A 1 160 ? -8.762 6.748 10.629 1.00 95.31 160 LEU A O 1
ATOM 1255 N N . LYS A 1 161 ? -10.232 5.059 10.595 1.00 95.69 161 LYS A N 1
ATOM 1256 C CA . LYS A 1 161 ? -11.305 5.745 11.313 1.00 95.69 161 LYS A CA 1
ATOM 1257 C C . LYS A 1 161 ? -11.515 5.087 12.668 1.00 95.69 161 LYS A C 1
ATOM 1259 O O . LYS A 1 161 ? -11.797 3.892 12.740 1.00 95.69 161 LYS A O 1
ATOM 1264 N N . LYS A 1 162 ? -11.419 5.891 13.725 1.00 97.12 162 LYS A N 1
ATOM 1265 C CA . LYS A 1 162 ? -11.752 5.500 15.097 1.00 97.12 162 LYS A CA 1
ATOM 1266 C C . LYS A 1 162 ? -13.251 5.214 15.219 1.00 97.12 162 LYS A C 1
ATOM 1268 O O . LYS A 1 162 ? -14.082 5.958 14.683 1.00 97.12 162 LYS A O 1
ATOM 1273 N N . CYS A 1 163 ? -13.602 4.147 15.933 1.00 97.75 163 CYS A N 1
ATOM 1274 C CA . CYS A 1 163 ? -14.979 3.869 16.327 1.00 97.75 163 CYS A CA 1
ATOM 1275 C C . CYS A 1 163 ? -15.546 5.082 17.074 1.00 97.75 163 CYS A C 1
ATOM 1277 O O . CYS A 1 163 ? -14.954 5.542 18.043 1.00 97.75 163 CYS A O 1
ATOM 1279 N N . GLN A 1 164 ? -16.703 5.595 16.656 1.00 95.81 164 GLN A N 1
ATOM 1280 C CA . GLN A 1 164 ? -17.265 6.826 17.230 1.00 95.81 164 GLN A CA 1
ATOM 1281 C C . GLN A 1 164 ? -17.693 6.684 18.702 1.00 95.81 164 GLN A C 1
ATOM 1283 O O . GLN A 1 164 ? -17.910 7.692 19.364 1.00 95.81 164 GLN A O 1
ATOM 1288 N N . ARG A 1 165 ? -17.798 5.447 19.214 1.00 96.12 165 ARG A N 1
ATOM 1289 C CA . ARG A 1 165 ? -18.179 5.156 20.600 1.00 96.12 165 ARG A CA 1
ATOM 1290 C C . ARG A 1 165 ? -16.975 5.098 21.548 1.00 96.12 165 ARG A C 1
ATOM 1292 O O . ARG A 1 165 ? -16.871 5.966 22.400 1.00 96.12 165 ARG A O 1
ATOM 1299 N N . CYS A 1 166 ? -16.075 4.124 21.387 1.00 97.38 166 CYS A N 1
ATOM 1300 C CA . CYS A 1 166 ? -14.883 3.989 22.245 1.00 97.38 166 CYS A CA 1
ATOM 1301 C C . CYS A 1 166 ? -13.720 4.908 21.844 1.00 97.38 166 CYS A C 1
ATOM 1303 O O . CYS A 1 166 ? -12.840 5.182 22.642 1.00 97.38 166 CYS A O 1
ATOM 1305 N N . LYS A 1 167 ? -13.656 5.364 20.585 1.00 96.38 167 LYS A N 1
ATOM 1306 C CA . LYS A 1 167 ? -12.506 6.084 19.994 1.00 96.38 167 LYS A CA 1
ATOM 1307 C C . LYS A 1 167 ? -11.170 5.309 19.984 1.00 96.38 167 LYS A C 1
ATOM 1309 O O . LYS A 1 167 ? -10.211 5.811 19.402 1.00 96.38 167 LYS A O 1
ATOM 1314 N N . VAL A 1 168 ? -11.125 4.085 20.518 1.00 96.12 168 VAL A N 1
ATOM 1315 C CA . VAL A 1 168 ? -9.960 3.184 20.510 1.00 96.12 168 VAL A CA 1
ATOM 1316 C C . VAL A 1 168 ? -9.862 2.391 19.200 1.00 96.12 168 VAL A C 1
ATOM 1318 O O . VAL A 1 168 ? -8.929 2.591 18.428 1.00 96.12 168 VAL A O 1
ATOM 1321 N N . THR A 1 169 ? -10.828 1.514 18.902 1.00 97.00 169 THR A N 1
ATOM 1322 C CA . THR A 1 169 ? -10.724 0.560 17.777 1.00 97.00 169 THR A CA 1
ATOM 1323 C C . THR A 1 169 ? -10.771 1.239 16.402 1.00 97.00 169 THR A C 1
ATOM 1325 O O . THR A 1 169 ? -11.588 2.138 16.168 1.00 97.00 169 THR A O 1
ATOM 1328 N N . LEU A 1 170 ? -9.926 0.772 15.475 1.00 97.88 170 LEU A N 1
ATOM 1329 C CA . LEU A 1 170 ? -9.672 1.384 14.167 1.00 97.88 170 LEU A CA 1
ATOM 1330 C C . LEU A 1 170 ? -10.225 0.565 12.990 1.00 97.88 170 LEU A C 1
ATOM 1332 O O . LEU A 1 170 ? -10.057 -0.652 12.909 1.00 97.88 170 LEU A O 1
ATOM 1336 N N . TYR A 1 171 ? -10.828 1.255 12.016 1.00 97.69 171 TYR A N 1
ATOM 1337 C CA . TYR A 1 171 ? -11.395 0.644 10.811 1.00 97.69 171 TYR A CA 1
ATOM 1338 C C . TYR A 1 171 ? -11.061 1.428 9.539 1.00 97.69 171 TYR A C 1
ATOM 1340 O O . TYR A 1 171 ? -11.144 2.652 9.514 1.00 97.69 171 TYR A O 1
ATOM 1348 N N . CYS A 1 172 ? -10.786 0.739 8.428 1.00 94.94 172 CYS A N 1
ATOM 1349 C CA . CYS A 1 172 ? -10.536 1.390 7.133 1.00 94.94 172 CYS A CA 1
ATOM 1350 C C . CYS A 1 172 ? -11.798 1.983 6.472 1.00 94.94 172 CYS A C 1
ATOM 1352 O O . CYS A 1 172 ? -11.724 2.643 5.437 1.00 94.94 172 CYS A O 1
ATOM 1354 N N . GLY A 1 173 ? -12.981 1.744 7.043 1.00 94.94 173 GLY A N 1
ATOM 1355 C CA . GLY A 1 173 ? -14.246 2.271 6.545 1.00 94.94 173 GLY A CA 1
ATOM 1356 C C . GLY A 1 173 ? -15.460 1.663 7.244 1.00 94.94 173 GLY A C 1
ATOM 1357 O O . GLY A 1 173 ? -15.331 0.726 8.033 1.00 94.94 173 GLY A O 1
ATOM 1358 N N . LYS A 1 174 ? -16.647 2.193 6.912 1.00 95.25 174 LYS A N 1
ATOM 1359 C CA . LYS A 1 174 ? -17.932 1.760 7.487 1.00 95.25 174 LYS A CA 1
ATOM 1360 C C . LYS A 1 174 ? -18.182 0.260 7.296 1.00 95.25 174 LYS A C 1
ATOM 1362 O O . LYS A 1 174 ? -18.677 -0.375 8.214 1.00 95.25 174 LYS A O 1
ATOM 1367 N N . GLU A 1 175 ? -17.792 -0.313 6.158 1.00 95.56 175 GLU A N 1
ATOM 1368 C CA . GLU A 1 175 ? -18.039 -1.733 5.867 1.00 95.56 175 GLU A CA 1
ATOM 1369 C C . GLU A 1 175 ? -17.243 -2.664 6.792 1.00 95.56 175 GLU A C 1
ATOM 1371 O O . GLU A 1 175 ? -17.830 -3.528 7.435 1.00 95.56 175 GLU A O 1
ATOM 1376 N N . CYS A 1 176 ? -15.944 -2.415 6.989 1.00 97.06 176 CYS A N 1
ATOM 1377 C CA . CYS A 1 176 ? -15.150 -3.149 7.980 1.00 97.06 176 CYS A CA 1
ATOM 1378 C C . CYS A 1 176 ? -15.689 -2.976 9.411 1.00 97.06 176 CYS A C 1
ATOM 1380 O O . CYS A 1 176 ? -15.744 -3.948 10.161 1.00 97.06 176 CYS A O 1
ATOM 1382 N N . GLN A 1 177 ? -16.141 -1.771 9.781 1.00 97.56 177 GLN A N 1
ATOM 1383 C CA . GLN A 1 177 ? -16.755 -1.532 11.091 1.00 97.56 177 GLN A CA 1
ATOM 1384 C C . GLN A 1 177 ? -18.064 -2.322 11.271 1.00 97.56 177 GLN A C 1
ATOM 1386 O O . GLN A 1 177 ? -18.266 -2.928 12.322 1.00 97.56 177 GLN A O 1
ATOM 1391 N N . LYS A 1 178 ? -18.944 -2.352 10.258 1.00 97.25 178 LYS A N 1
ATOM 1392 C CA . LYS A 1 178 ? -20.193 -3.137 10.272 1.00 97.25 178 LYS A CA 1
ATOM 1393 C C . LYS A 1 178 ? -19.909 -4.632 10.415 1.00 97.25 178 LYS A C 1
ATOM 1395 O O . LYS A 1 178 ? -20.527 -5.282 11.256 1.00 97.25 178 LYS A O 1
ATOM 1400 N N . SER A 1 179 ? -18.967 -5.169 9.640 1.00 97.25 179 SER A N 1
ATOM 1401 C CA . SER A 1 179 ? -18.634 -6.597 9.665 1.00 97.25 179 SER A CA 1
ATOM 1402 C C . SER A 1 179 ? -18.020 -7.028 11.004 1.00 97.25 179 SER A C 1
ATOM 1404 O O . SER A 1 179 ? -18.410 -8.057 11.557 1.00 97.25 179 SER A O 1
ATOM 1406 N N . ALA A 1 180 ? -17.153 -6.202 11.603 1.00 96.69 180 ALA A N 1
ATOM 1407 C CA . ALA A 1 180 ? -16.620 -6.443 12.948 1.00 96.69 180 ALA A CA 1
ATOM 1408 C C . ALA A 1 180 ? -17.649 -6.230 14.079 1.00 96.69 180 ALA A C 1
ATOM 1410 O O . ALA A 1 180 ? -17.491 -6.790 15.170 1.00 96.69 180 ALA A O 1
ATOM 1411 N N . TRP A 1 181 ? -18.721 -5.458 13.846 1.00 97.00 181 TRP A N 1
ATOM 1412 C CA . TRP A 1 181 ? -19.631 -4.974 14.894 1.00 97.00 181 TRP A CA 1
ATOM 1413 C C . TRP A 1 181 ? -20.202 -6.078 15.788 1.00 97.00 181 TRP A C 1
ATOM 1415 O O . TRP A 1 181 ? -20.296 -5.889 16.999 1.00 97.00 181 TRP A O 1
ATOM 1425 N N . LYS A 1 182 ? -20.537 -7.256 15.235 1.00 96.38 182 LYS A N 1
ATOM 1426 C CA . LYS A 1 182 ? -21.065 -8.392 16.020 1.00 96.38 182 LYS A CA 1
ATOM 1427 C C . LYS A 1 182 ? -20.119 -8.830 17.149 1.00 96.38 182 LYS A C 1
ATOM 1429 O O . LYS A 1 182 ? -20.611 -9.226 18.207 1.00 96.38 182 LYS A O 1
ATOM 1434 N N . LYS A 1 183 ? -18.799 -8.743 16.933 1.00 96.19 183 LYS A N 1
ATOM 1435 C CA . LYS A 1 183 ? -17.756 -9.023 17.932 1.00 96.19 183 LYS A CA 1
ATOM 1436 C C . LYS A 1 183 ? -17.464 -7.770 18.764 1.00 96.19 183 LYS A C 1
ATOM 1438 O O . LYS A 1 183 ? -17.660 -7.786 19.977 1.00 96.19 183 LYS A O 1
ATOM 1443 N N . HIS A 1 184 ? -17.103 -6.667 18.105 1.00 97.31 184 HIS A N 1
ATOM 1444 C CA . HIS A 1 184 ? -16.674 -5.424 18.755 1.00 97.31 184 HIS A CA 1
ATOM 1445 C C . HIS A 1 184 ? -17.712 -4.848 19.733 1.00 97.31 184 HIS A C 1
ATOM 1447 O O . HIS A 1 184 ? -17.339 -4.380 20.807 1.00 97.31 184 HIS A O 1
ATOM 1453 N N . LYS A 1 185 ? -19.022 -4.938 19.443 1.00 96.56 185 LYS A N 1
ATOM 1454 C CA . LYS A 1 185 ? -20.081 -4.389 20.315 1.00 96.56 185 LYS A CA 1
ATOM 1455 C C . LYS A 1 185 ? -20.058 -4.922 21.754 1.00 96.56 185 LYS A C 1
ATOM 1457 O O . LYS A 1 185 ? -20.583 -4.248 22.635 1.00 96.56 185 LYS A O 1
ATOM 1462 N N . LYS A 1 186 ? -19.485 -6.115 21.979 1.00 97.00 186 LYS A N 1
ATOM 1463 C CA . LYS A 1 186 ? -19.371 -6.743 23.304 1.00 97.00 186 LYS A CA 1
ATOM 1464 C C . LYS A 1 186 ? -18.369 -6.008 24.203 1.00 97.00 186 LYS A C 1
ATOM 1466 O O . LYS A 1 186 ? -18.643 -5.844 25.381 1.00 97.00 186 LYS A O 1
ATOM 1471 N N . ILE A 1 187 ? -17.268 -5.525 23.621 1.00 96.69 187 ILE A N 1
ATOM 1472 C CA . ILE A 1 187 ? -16.166 -4.844 24.324 1.00 96.69 187 ILE A CA 1
ATOM 1473 C C . ILE A 1 187 ? -16.184 -3.316 24.148 1.00 96.69 187 ILE A C 1
ATOM 1475 O O . ILE A 1 187 ? -15.576 -2.595 24.920 1.00 96.69 187 ILE A O 1
ATOM 1479 N N . CYS A 1 188 ? -16.928 -2.780 23.175 1.00 97.38 188 CYS A N 1
ATOM 1480 C CA . CYS A 1 188 ? -16.942 -1.353 22.811 1.00 97.38 188 CYS A CA 1
ATOM 1481 C C . CYS A 1 188 ? -17.406 -0.374 23.922 1.00 97.38 188 CYS A C 1
ATOM 1483 O O . CYS A 1 188 ? -17.348 0.837 23.719 1.00 97.38 188 CYS A O 1
ATOM 1485 N N . ARG A 1 189 ? -17.931 -0.854 25.057 1.00 94.12 189 ARG A N 1
ATOM 1486 C CA . ARG A 1 189 ? -18.233 -0.014 26.239 1.00 94.12 189 ARG A CA 1
ATOM 1487 C C . ARG A 1 189 ? -17.126 -0.038 27.304 1.00 94.12 189 ARG A C 1
ATOM 1489 O O . ARG A 1 189 ? -17.228 0.709 28.266 1.00 94.12 189 ARG A O 1
ATOM 1496 N N . GLN A 1 190 ? -16.155 -0.935 27.156 1.00 93.44 190 GLN A N 1
ATOM 1497 C CA . GLN A 1 190 ? -15.054 -1.214 28.087 1.00 93.44 190 GLN A CA 1
ATOM 1498 C C . GLN A 1 190 ? -13.698 -0.736 27.528 1.00 93.44 190 GLN A C 1
ATOM 1500 O O . GLN A 1 190 ? -12.685 -0.853 28.208 1.00 93.44 190 GLN A O 1
ATOM 1505 N N . LEU A 1 191 ? -13.705 -0.233 26.286 1.00 90.44 191 LEU A N 1
ATOM 1506 C CA . LEU A 1 191 ? -12.615 0.443 25.580 1.00 90.44 191 LEU A CA 1
ATOM 1507 C C . LEU A 1 191 ? -12.926 1.940 25.503 1.00 90.44 191 LEU A C 1
ATOM 1509 O O . LEU A 1 191 ? -11.970 2.728 25.600 1.00 90.44 191 LEU A O 1
#

InterPro domains:
  IPR002893 Zinc finger, MYND-type [PF01753] (147-188)
  IPR002893 Zinc finger, MYND-type [PS01360] (147-188)
  IPR002893 Zinc finger, MYND-type [PS50865] (147-188)

Sequence (191 aa):
FGYTAEATYKDIYIYFDFADKVSPVNHLATKAFSMYGLGGAQEMGPPKWGNIRGSVVLVRLEPDRGFSPNVTYCSTLGFDEIYKTLVFFRDSKTSAHKIALKRDSVRMRESMPGLPGGQPFAQNFSHYMGPGGVRTEHQVNEDQDKCDHCGKTQSIVGKLKKCQRCKVTLYCGKECQKSAWKKHKKICRQL

Foldseek 3Di:
DADFLDQLDRWKDKDFDQPADDDPVQVLCCQLPQQAADVGHGDQDGHPDDGGGGDMDIFTDDDDCLQVVPGPDDRDDDPVRVVRRSVLSVPAPDGRNQLVLLSVLLRVCVSDPPPPPDDPVCVVPPFRDHPVGGDDPVNSVQQQDAQPQPRDGCSRRPHWDADPQQSPHTHSDPVSCVVCCVPCVVCSNVD